Protein AF-V4ADP0-F1 (afdb_monomer)

Radius of gyration: 21.65 Å; Cα contacts (8 Å, |Δi|>4): 287; chains: 1; bounding box: 56×75×43 Å

Foldseek 3Di:
DDDDDDDPDPDDDPPDDDDDPPDDPDLLVLLVQLPDPDPVSLLSSLQVLLVQLLPDLVSLVVNVVSVSLVSLLVQCVDDDQSNVLSSLSNLLSSLLHPVSLVVLLVPLSNLLSLLVLLDPVHDPSSLLSSLSSLLSNLLDPSSLVSCVVSVSLLSLLVQLPDPDVSSNLSSLSNLLSSVVDVVSVVVCVVSVSLVSLVVQCVDPDPSSVVSSVSND

InterPro domains:
  IPR000225 Armadillo [PF00514] (144-178)
  IPR000225 Armadillo [PS50176] (151-193)
  IPR000225 Armadillo [SM00185] (56-96)
  IPR000225 Armadillo [SM00185] (97-139)
  IPR000225 Armadillo [SM00185] (140-180)
  IPR011989 Armadillo-like helical [G3DSA:1.25.10.10] (11-216)
  IPR016024 Armadillo-type fold [SSF48371] (15-216)
  IPR052441 Armadillo Repeat & Ser/Thr Protein Kinase [PTHR46618] (1-213)

pLDDT: mean 90.5, std 14.57, range [41.31, 98.88]

Solvent-accessible surface area (backbone atoms only — not comparable to full-atom values): 11594 Å² total; per-residue (Å²): 138,84,83,82,78,82,78,81,78,76,75,78,70,95,81,67,76,74,84,78,77,88,81,72,95,46,70,67,62,38,47,56,34,49,71,46,92,48,62,72,49,22,23,52,27,24,46,54,46,28,66,45,34,72,74,41,66,68,45,31,52,52,40,52,77,65,56,36,58,66,49,32,56,52,33,48,72,42,86,56,64,62,28,16,39,27,17,36,46,26,54,21,58,30,27,77,37,67,67,50,35,62,51,46,73,75,40,86,61,50,56,49,50,36,43,59,40,44,42,90,90,50,54,68,67,39,31,22,25,23,27,37,26,47,28,46,38,24,72,39,72,71,40,34,53,51,34,56,76,53,57,32,59,56,46,34,43,58,33,45,70,46,94,45,66,62,28,22,40,22,16,37,44,22,50,31,44,38,49,75,38,72,75,45,55,62,50,39,61,78,60,60,33,59,62,48,43,59,54,34,58,69,45,92,48,67,68,40,20,51,33,28,60,70,54,107

Structure (mmCIF, N/CA/C/O backbone):
data_AF-V4ADP0-F1
#
_entry.id   AF-V4ADP0-F1
#
loop_
_atom_site.group_PDB
_atom_site.id
_atom_site.type_symbol
_atom_site.label_atom_id
_atom_site.label_alt_id
_atom_site.label_comp_id
_atom_site.label_asym_id
_atom_site.label_entity_id
_atom_site.label_seq_id
_atom_site.pdbx_PDB_ins_code
_atom_site.Cartn_x
_atom_site.Cartn_y
_atom_site.Cartn_z
_atom_site.occupancy
_atom_site.B_iso_or_equiv
_atom_site.auth_seq_id
_atom_site.auth_comp_id
_atom_site.auth_asym_id
_atom_site.auth_atom_id
_atom_site.pdbx_PDB_model_num
ATOM 1 N N . MET A 1 1 ? -37.291 56.882 -13.231 1.00 42.06 1 MET A N 1
ATOM 2 C CA . MET A 1 1 ? -36.530 56.634 -11.985 1.00 42.06 1 MET A CA 1
ATOM 3 C C . MET A 1 1 ? -37.131 55.414 -11.294 1.00 42.06 1 MET A C 1
ATOM 5 O O . MET A 1 1 ? -38.200 55.523 -10.711 1.00 42.06 1 MET A O 1
ATOM 9 N N . GLY A 1 2 ? -36.527 54.235 -11.474 1.00 41.31 2 GLY A N 1
ATOM 10 C CA . GLY A 1 2 ? -37.046 52.960 -10.960 1.00 41.31 2 GLY A CA 1
ATOM 11 C C . GLY A 1 2 ? -36.613 52.702 -9.515 1.00 41.31 2 GLY A C 1
ATOM 12 O O . GLY A 1 2 ? -35.426 52.780 -9.204 1.00 41.31 2 GLY A O 1
ATOM 13 N N . LYS A 1 3 ? -37.574 52.405 -8.633 1.00 43.56 3 LYS A N 1
ATOM 14 C CA . LYS A 1 3 ? -37.329 51.985 -7.246 1.00 43.56 3 LYS A CA 1
ATOM 15 C C . LYS A 1 3 ? -36.724 50.574 -7.240 1.00 43.56 3 LYS A C 1
ATOM 17 O O . LYS A 1 3 ? -37.332 49.647 -7.764 1.00 43.56 3 LYS A O 1
ATOM 22 N N . LYS A 1 4 ? -35.539 50.415 -6.637 1.00 45.94 4 LYS A N 1
ATOM 23 C CA . LYS A 1 4 ? -34.928 49.107 -6.353 1.00 45.94 4 LYS A CA 1
ATOM 24 C C . LYS A 1 4 ? -35.771 48.373 -5.307 1.00 45.94 4 LYS A C 1
ATOM 26 O O . LYS A 1 4 ? -35.905 48.850 -4.183 1.00 45.94 4 LYS A O 1
ATOM 31 N N . VAL A 1 5 ? -36.317 47.222 -5.683 1.00 47.09 5 VAL A N 1
ATOM 32 C CA . VAL A 1 5 ? -36.902 46.244 -4.759 1.00 47.09 5 VAL A CA 1
ATOM 33 C C . VAL A 1 5 ? -35.740 45.554 -4.041 1.00 47.09 5 VAL A C 1
ATOM 35 O O . VAL A 1 5 ? -34.868 44.981 -4.695 1.00 47.09 5 VAL A O 1
ATOM 38 N N . LYS A 1 6 ? -35.685 45.656 -2.707 1.00 45.91 6 LYS A N 1
ATOM 39 C CA . LYS A 1 6 ? -34.795 44.826 -1.886 1.00 45.91 6 LYS A CA 1
ATOM 40 C C . LYS A 1 6 ? -35.304 43.389 -1.981 1.00 45.91 6 LYS A C 1
ATOM 42 O O . LYS A 1 6 ? -36.464 43.129 -1.684 1.00 45.91 6 LYS A O 1
ATOM 47 N N . LYS A 1 7 ? -34.450 42.491 -2.461 1.00 46.47 7 LYS A N 1
ATOM 48 C CA . LYS A 1 7 ? -34.693 41.052 -2.451 1.00 46.47 7 LYS A CA 1
ATOM 49 C C . LYS A 1 7 ? -34.388 40.590 -1.028 1.00 46.47 7 LYS A C 1
ATOM 51 O O . LYS A 1 7 ? -33.233 40.657 -0.623 1.00 46.47 7 LYS A O 1
ATOM 56 N N . ASP A 1 8 ? -35.418 40.229 -0.270 1.00 45.00 8 ASP A N 1
ATOM 57 C CA . ASP A 1 8 ? -35.247 39.601 1.038 1.00 45.00 8 ASP A CA 1
ATOM 58 C C . ASP A 1 8 ? -34.556 38.248 0.826 1.00 45.00 8 ASP A C 1
ATOM 60 O O . ASP A 1 8 ? -35.129 37.317 0.252 1.00 45.00 8 ASP A O 1
ATOM 64 N N . GLU A 1 9 ? -33.289 38.161 1.224 1.00 50.59 9 GLU A N 1
ATOM 65 C CA . GLU A 1 9 ? -32.589 36.891 1.371 1.00 50.59 9 GLU A CA 1
ATOM 66 C C . GLU A 1 9 ? -33.235 36.159 2.548 1.00 50.59 9 GLU A C 1
ATOM 68 O O . GLU A 1 9 ? -33.102 36.557 3.704 1.00 50.59 9 GLU A O 1
ATOM 73 N N . LYS A 1 10 ? -34.013 35.115 2.237 1.00 52.03 10 LYS A N 1
ATOM 74 C CA . LYS A 1 10 ? -34.540 34.19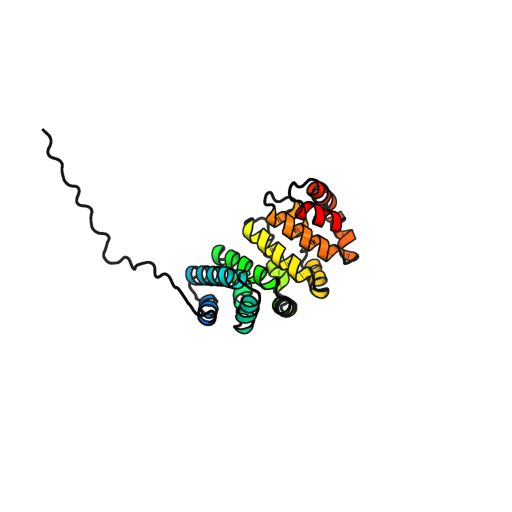1 3.243 1.00 52.03 10 LYS A CA 1
ATOM 75 C C . LYS A 1 10 ? -33.363 33.632 4.039 1.00 52.03 10 LYS A C 1
ATOM 77 O O . LYS A 1 10 ? -32.463 33.037 3.448 1.00 52.03 10 LYS A O 1
ATOM 82 N N . ALA A 1 11 ? -33.408 33.810 5.358 1.00 57.00 11 ALA A N 1
ATOM 83 C CA . ALA A 1 11 ? -32.511 33.135 6.281 1.00 57.00 11 ALA A CA 1
ATOM 84 C C . ALA A 1 11 ? -32.536 31.617 6.006 1.00 57.00 11 ALA A C 1
ATOM 86 O O . ALA A 1 11 ? -33.610 31.083 5.691 1.00 57.00 11 ALA A O 1
ATOM 87 N N . PRO A 1 12 ? -31.380 30.933 6.064 1.00 55.25 12 PRO A N 1
ATOM 88 C CA . PRO A 1 12 ? -31.333 29.487 5.900 1.00 55.25 12 PRO A CA 1
ATOM 89 C C . PRO A 1 12 ? -32.254 28.815 6.937 1.00 55.25 12 PRO A C 1
ATOM 91 O O . PRO A 1 12 ? -32.401 29.341 8.041 1.00 55.25 12 PRO A O 1
ATOM 94 N N . PRO A 1 13 ? -32.932 27.710 6.577 1.00 56.22 13 PRO A N 1
ATOM 95 C CA . PRO A 1 13 ? -33.854 27.022 7.479 1.00 56.22 13 PRO A CA 1
ATOM 96 C C . PRO A 1 13 ? -33.140 26.603 8.773 1.00 56.22 13 PRO A C 1
ATOM 98 O O . PRO A 1 13 ? -32.008 26.131 8.723 1.00 56.22 13 PRO A O 1
ATOM 101 N N . GLU A 1 14 ? -33.814 26.766 9.915 1.00 57.03 14 GLU A N 1
ATOM 102 C CA . GLU A 1 14 ? -33.285 26.561 11.280 1.00 57.03 14 GLU A CA 1
ATOM 103 C C . GLU A 1 14 ? -32.884 25.102 11.612 1.00 57.03 14 GLU A C 1
ATOM 105 O O . GLU A 1 14 ? -32.417 24.837 12.713 1.00 57.03 14 GLU A O 1
ATOM 110 N N . ASP A 1 15 ? -32.996 24.176 10.651 1.00 56.03 15 ASP A N 1
ATOM 111 C CA . ASP A 1 15 ? -32.700 22.739 10.784 1.00 56.03 15 ASP A CA 1
ATOM 112 C C . ASP A 1 15 ? -31.429 22.300 10.025 1.00 56.03 15 ASP A C 1
ATOM 114 O O . ASP A 1 15 ? -31.293 21.145 9.616 1.00 56.03 15 ASP A O 1
ATOM 118 N N . VAL A 1 16 ? -30.474 23.204 9.795 1.00 52.22 16 VAL A N 1
ATOM 119 C CA . VAL A 1 16 ? -29.141 22.806 9.317 1.00 52.22 16 VAL A CA 1
ATOM 120 C C . VAL A 1 16 ? -28.256 22.583 10.539 1.00 52.22 16 VAL A C 1
ATOM 122 O O . VAL A 1 16 ? -27.761 23.536 11.133 1.00 52.22 16 VAL A O 1
ATOM 125 N N . PHE A 1 17 ? -28.066 21.322 10.933 1.00 57.97 17 PHE A N 1
ATOM 126 C CA . PHE A 1 17 ? -27.004 20.985 11.877 1.00 57.97 17 PHE A CA 1
ATOM 127 C C . PHE A 1 17 ? -25.665 21.369 11.248 1.00 57.97 17 PHE A C 1
ATOM 129 O O . PHE A 1 17 ? -25.341 20.914 10.148 1.00 57.97 17 PHE A O 1
ATOM 136 N N . ASP A 1 18 ? -24.891 22.201 11.943 1.00 57.53 18 ASP A N 1
ATOM 137 C CA . ASP A 1 18 ? -23.518 22.483 11.547 1.00 57.53 18 ASP A CA 1
ATOM 138 C C . ASP A 1 18 ? -22.757 21.163 11.408 1.00 57.53 18 ASP A C 1
ATOM 140 O O . ASP A 1 18 ? -22.845 20.281 12.268 1.00 57.53 18 ASP A O 1
ATOM 144 N N . THR A 1 19 ? -22.004 21.024 10.317 1.00 54.16 19 THR A N 1
ATOM 145 C CA . THR A 1 19 ? -21.138 19.865 10.093 1.00 54.16 19 THR A CA 1
ATOM 146 C C . THR A 1 19 ? -20.200 19.717 11.292 1.00 54.16 19 THR A C 1
ATOM 148 O O . THR A 1 19 ? -19.244 20.480 11.435 1.00 54.16 19 THR A O 1
ATOM 151 N N . LEU A 1 20 ? -20.466 18.752 12.177 1.00 50.19 20 LEU A N 1
ATOM 152 C CA . LEU A 1 20 ? -19.591 18.476 13.311 1.00 50.19 20 LEU A CA 1
ATOM 153 C C . LEU A 1 20 ? -18.257 17.956 12.766 1.00 50.19 20 LEU A C 1
ATOM 155 O O . LEU A 1 20 ? -18.145 16.836 12.259 1.00 50.19 20 LEU A O 1
ATOM 159 N N . LEU A 1 21 ? -17.229 18.796 12.848 1.00 52.91 21 LEU A N 1
ATOM 160 C CA . LEU A 1 21 ? -15.850 18.380 12.646 1.00 52.91 21 LEU A CA 1
ATOM 161 C C . LEU A 1 21 ? -15.454 17.543 13.862 1.00 52.91 21 LEU A C 1
ATOM 163 O O . LEU A 1 21 ? -15.212 18.0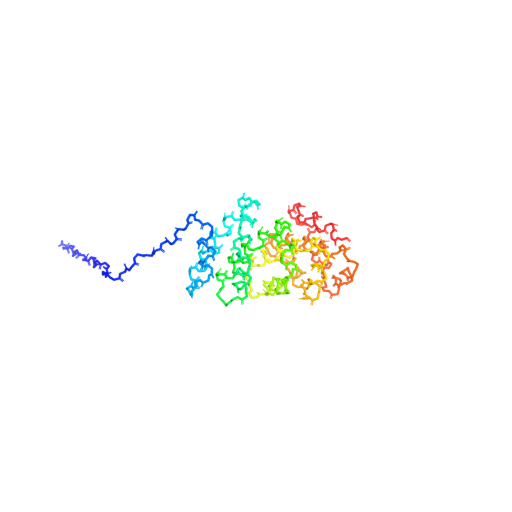71 14.946 1.00 52.91 21 LEU A O 1
ATOM 167 N N . VAL A 1 22 ? -15.439 16.219 13.701 1.00 53.22 22 VAL A N 1
ATOM 168 C CA . VAL A 1 22 ? -14.963 15.317 14.751 1.00 53.22 22 VAL A CA 1
ATOM 169 C C . VAL A 1 22 ? -13.440 15.425 14.822 1.00 53.22 22 VAL A C 1
ATOM 171 O O . VAL A 1 22 ? -12.714 14.711 14.136 1.00 53.22 22 VAL A O 1
ATOM 174 N N . GLU A 1 23 ? -12.949 16.355 15.638 1.00 54.34 23 GLU A N 1
ATOM 175 C CA . GLU A 1 23 ? -11.531 16.479 15.967 1.00 54.34 23 GLU A CA 1
ATOM 176 C C . GLU A 1 23 ? -11.221 15.667 17.231 1.00 54.34 23 GLU A C 1
ATOM 178 O O . GLU A 1 23 ? -11.627 16.027 18.337 1.00 54.34 23 GLU A O 1
ATOM 183 N N . SER A 1 24 ? -10.470 14.573 17.094 1.00 59.19 24 SER A N 1
ATOM 184 C CA . SER A 1 24 ? -9.926 13.843 18.243 1.00 59.19 24 SER A CA 1
ATOM 185 C C . SER A 1 24 ? -8.446 14.163 18.442 1.00 59.19 24 SER A C 1
ATOM 187 O O . SER A 1 24 ? -7.647 14.106 17.509 1.00 59.19 24 SER A O 1
ATOM 189 N N . ARG A 1 25 ? -8.060 14.447 19.692 1.00 69.38 25 ARG A N 1
ATOM 190 C CA . ARG A 1 25 ? -6.657 14.663 20.097 1.00 69.38 25 ARG A CA 1
ATOM 191 C C . ARG A 1 25 ? -5.963 13.398 20.603 1.00 69.38 25 ARG A C 1
ATOM 193 O O . ARG A 1 25 ? -4.780 13.447 20.923 1.00 69.38 25 ARG A O 1
ATOM 200 N N . GLN A 1 26 ? -6.688 12.285 20.714 1.00 84.88 26 GLN A N 1
ATOM 201 C CA . GLN A 1 26 ? -6.172 11.026 21.249 1.00 84.88 26 GLN A CA 1
ATOM 202 C C . GLN A 1 26 ? -6.229 9.939 20.176 1.00 84.88 26 GLN A C 1
ATOM 204 O O . GLN A 1 26 ? -7.298 9.658 19.630 1.00 84.88 26 GLN A O 1
ATOM 209 N N . ALA A 1 27 ? -5.089 9.293 19.912 1.00 88.50 27 ALA A N 1
ATOM 210 C CA . ALA A 1 27 ? -4.986 8.227 18.915 1.00 88.50 27 ALA A CA 1
ATOM 211 C C . ALA A 1 27 ? -5.980 7.084 19.188 1.00 88.50 27 ALA A C 1
ATOM 213 O O . ALA A 1 27 ? -6.638 6.618 18.267 1.00 88.50 27 ALA A O 1
ATOM 214 N N . ALA A 1 28 ? -6.173 6.705 20.457 1.00 92.06 28 ALA A N 1
ATOM 215 C CA . ALA A 1 28 ? -7.116 5.655 20.851 1.00 92.06 28 ALA A CA 1
ATOM 216 C C . ALA A 1 28 ? -8.562 5.957 20.423 1.00 92.06 28 ALA A C 1
ATOM 218 O O . ALA A 1 28 ? -9.247 5.087 19.895 1.00 92.06 28 ALA A O 1
ATOM 219 N N . THR A 1 29 ? -9.024 7.199 20.589 1.00 93.44 29 THR A N 1
ATOM 220 C CA . THR A 1 29 ? -10.367 7.605 20.155 1.00 93.44 29 THR A CA 1
ATOM 221 C C . THR A 1 29 ? -10.507 7.542 18.637 1.00 93.44 29 THR A C 1
ATOM 223 O O . THR A 1 29 ? -11.532 7.080 18.150 1.00 93.44 29 THR A O 1
ATOM 226 N N . VAL A 1 30 ? -9.477 7.945 17.882 1.00 94.25 30 VAL A N 1
ATOM 227 C CA . VAL A 1 30 ? -9.504 7.837 16.412 1.00 94.25 30 VAL A CA 1
ATOM 228 C C . VAL A 1 30 ? -9.558 6.371 15.974 1.00 94.25 30 VAL A C 1
ATOM 230 O O . VAL A 1 30 ? -10.303 6.039 15.060 1.00 94.25 30 VAL A O 1
ATOM 233 N N . VAL A 1 31 ? -8.840 5.477 16.661 1.00 96.25 31 VAL A N 1
ATOM 234 C CA . VAL A 1 31 ? -8.912 4.032 16.392 1.00 96.25 31 VAL A CA 1
ATOM 235 C C . VAL A 1 31 ? -10.323 3.485 16.633 1.00 96.25 31 VAL A C 1
ATOM 237 O O . VAL A 1 31 ? -10.820 2.721 15.811 1.00 96.25 31 VAL A O 1
ATOM 240 N N . LEU A 1 32 ? -11.018 3.922 17.690 1.00 95.00 32 LEU A N 1
ATOM 241 C CA . LEU A 1 32 ? -12.419 3.536 17.919 1.00 95.00 32 LEU A CA 1
ATOM 242 C C . LEU A 1 32 ? -13.349 4.010 16.791 1.00 95.00 32 LEU A C 1
ATOM 244 O O . LEU A 1 32 ? -14.259 3.281 16.397 1.00 95.00 32 LEU A O 1
ATOM 248 N N . MET A 1 33 ? -13.106 5.202 16.238 1.00 96.38 33 MET A N 1
ATOM 249 C CA . MET A 1 33 ? -13.908 5.762 15.144 1.00 96.38 33 MET A CA 1
ATOM 250 C C . MET A 1 33 ? -13.820 4.950 13.843 1.00 96.38 33 MET A C 1
ATOM 252 O O . MET A 1 33 ? -14.751 5.013 13.044 1.00 96.38 33 MET A O 1
ATOM 256 N N . LEU A 1 34 ? -12.776 4.132 13.646 1.00 96.94 34 LEU A N 1
ATOM 257 C CA . LEU A 1 34 ? -12.686 3.214 12.497 1.00 96.94 34 LEU A CA 1
ATOM 258 C C . LEU A 1 34 ? -13.810 2.167 12.474 1.00 96.94 34 LEU A C 1
ATOM 260 O O . LEU A 1 34 ? -14.108 1.609 11.426 1.00 96.94 34 LEU A O 1
ATOM 264 N N . SER A 1 35 ? -14.430 1.891 13.625 1.00 95.25 35 SER A N 1
ATOM 265 C CA . SER A 1 35 ? -15.561 0.960 13.746 1.00 95.25 35 SER A CA 1
ATOM 266 C C . SER A 1 35 ? -16.927 1.656 13.707 1.00 95.25 35 SER A C 1
ATOM 268 O O . SER A 1 35 ? -17.940 1.021 13.996 1.00 95.25 35 SER A O 1
ATOM 270 N N . SER A 1 36 ? -16.968 2.952 13.384 1.00 96.44 36 SER A N 1
ATOM 271 C CA . SER A 1 36 ? -18.218 3.698 13.206 1.00 96.44 36 SER A CA 1
ATOM 272 C C . SER A 1 36 ? -19.094 3.055 12.121 1.00 96.44 36 SER A C 1
ATOM 274 O O . SER A 1 36 ? -18.541 2.567 11.137 1.00 96.44 36 SER A O 1
ATOM 276 N N . PRO A 1 37 ? -20.433 3.060 12.248 1.00 94.69 37 PRO A N 1
ATOM 277 C CA . PRO A 1 37 ? -21.323 2.672 11.151 1.00 94.69 37 PRO A CA 1
ATOM 278 C C . PRO A 1 37 ? -21.348 3.705 10.012 1.00 94.69 37 PRO A C 1
ATOM 280 O O . PRO A 1 37 ? -21.722 3.364 8.898 1.00 94.69 37 PRO A O 1
ATOM 283 N N . GLU A 1 38 ? -20.947 4.948 10.291 1.00 96.06 38 GLU A N 1
ATOM 284 C CA . GLU A 1 38 ? -20.957 6.050 9.326 1.00 96.06 38 GLU A CA 1
ATOM 285 C C . GLU A 1 38 ? -19.644 6.104 8.530 1.00 96.06 38 GLU A C 1
ATOM 287 O O . GLU A 1 38 ? -18.575 6.322 9.115 1.00 96.06 38 GLU A O 1
ATOM 292 N N . GLU A 1 39 ? -19.731 5.970 7.206 1.00 95.81 39 GLU A N 1
ATOM 293 C CA . GLU A 1 39 ? -18.588 5.974 6.274 1.00 95.81 39 GLU A CA 1
ATOM 294 C C . GLU A 1 39 ? -17.780 7.280 6.358 1.00 95.81 39 GLU A C 1
ATOM 296 O O . GLU A 1 39 ? -16.556 7.254 6.460 1.00 95.81 39 GLU A O 1
ATOM 301 N N . ASP A 1 40 ? -18.447 8.433 6.467 1.00 95.31 40 ASP A N 1
ATOM 302 C CA . ASP A 1 40 ? -17.781 9.736 6.623 1.00 95.31 40 ASP A CA 1
ATOM 303 C C . ASP A 1 40 ? -16.895 9.810 7.878 1.00 95.31 40 ASP A C 1
ATOM 305 O O . ASP A 1 40 ? -15.859 10.485 7.901 1.00 95.31 40 ASP A O 1
ATOM 309 N N . VAL A 1 41 ? -17.302 9.125 8.952 1.00 96.38 41 VAL A N 1
ATOM 310 C CA . VAL A 1 41 ? -16.535 9.065 10.201 1.00 96.38 41 VAL A CA 1
ATOM 311 C C . VAL A 1 41 ? -15.323 8.153 10.031 1.00 96.38 41 VAL A C 1
ATOM 313 O O . VAL A 1 41 ? -14.231 8.513 10.478 1.00 96.38 41 VAL A O 1
ATOM 316 N N . GLN A 1 42 ? -15.488 7.014 9.353 1.00 97.50 42 GLN A N 1
ATOM 317 C CA . GLN A 1 42 ? -14.391 6.098 9.029 1.00 97.50 42 GLN A CA 1
ATOM 318 C C . GLN A 1 42 ? -13.352 6.776 8.125 1.00 97.50 42 GLN A C 1
ATOM 320 O O . GLN A 1 42 ? -12.156 6.730 8.424 1.00 97.50 42 GLN A O 1
ATOM 325 N N . ALA A 1 43 ? -13.797 7.476 7.079 1.00 97.00 43 ALA A N 1
ATOM 326 C CA . ALA A 1 43 ? -12.943 8.196 6.143 1.00 97.00 43 ALA A CA 1
ATOM 327 C C . ALA A 1 43 ? -12.094 9.267 6.842 1.00 97.00 43 ALA A C 1
ATOM 329 O O . ALA A 1 43 ? -10.872 9.305 6.654 1.00 97.00 43 ALA A O 1
ATOM 330 N N . LYS A 1 44 ? -12.716 10.095 7.697 1.00 96.62 44 LYS A N 1
ATOM 331 C CA . LYS A 1 44 ? -12.020 11.118 8.500 1.00 96.62 44 LYS A CA 1
ATOM 332 C C . LYS A 1 44 ? -11.063 10.500 9.517 1.00 96.62 44 LYS A C 1
ATOM 334 O O . LYS A 1 44 ? -9.968 11.024 9.723 1.00 96.62 44 LYS A O 1
ATOM 339 N N . ALA A 1 45 ? -11.445 9.386 10.141 1.00 97.50 45 ALA A N 1
ATOM 340 C CA . ALA A 1 45 ? -10.573 8.669 11.065 1.00 97.50 45 ALA A CA 1
ATOM 341 C C . ALA A 1 45 ? -9.328 8.124 10.348 1.00 97.50 45 ALA A C 1
ATOM 343 O O . ALA A 1 45 ? -8.213 8.336 10.823 1.00 97.50 45 ALA A O 1
ATOM 344 N N . CYS A 1 46 ? -9.492 7.508 9.174 1.00 97.94 46 CYS A N 1
ATOM 345 C CA . CYS A 1 46 ? -8.377 7.024 8.361 1.00 97.94 46 CYS A CA 1
ATOM 346 C C . CYS A 1 46 ? -7.454 8.165 7.911 1.00 97.94 46 CYS A C 1
ATOM 348 O O . CYS A 1 46 ? -6.236 8.042 8.014 1.00 97.94 46 CYS A O 1
ATOM 350 N N . GLU A 1 47 ? -8.013 9.299 7.480 1.00 97.12 47 GLU A N 1
ATOM 351 C CA . GLU A 1 47 ? -7.228 10.478 7.095 1.00 97.12 47 GLU A CA 1
ATOM 352 C C . GLU A 1 47 ? -6.405 11.025 8.276 1.00 97.12 47 GLU A C 1
ATOM 354 O O . GLU A 1 47 ? -5.220 11.343 8.135 1.00 97.12 47 GLU A O 1
ATOM 359 N N . ALA A 1 48 ? -7.012 11.111 9.463 1.00 96.62 48 ALA A N 1
ATOM 360 C CA . ALA A 1 48 ? -6.327 11.544 10.676 1.00 96.62 48 ALA A CA 1
ATOM 361 C C . ALA A 1 48 ? -5.207 10.571 11.079 1.00 96.62 48 ALA A C 1
ATOM 363 O O . ALA A 1 48 ? -4.120 11.012 11.461 1.00 96.62 48 ALA A O 1
ATOM 364 N N . ILE A 1 49 ? -5.446 9.261 10.953 1.00 97.31 49 ILE A N 1
ATOM 365 C CA . ILE A 1 49 ? -4.439 8.219 11.183 1.00 97.31 49 ILE A CA 1
ATOM 366 C C . ILE A 1 49 ? -3.286 8.363 10.198 1.00 97.31 49 ILE A C 1
ATOM 368 O O . ILE A 1 49 ? -2.141 8.387 10.642 1.00 97.31 49 ILE A O 1
ATOM 372 N N . TYR A 1 50 ? -3.562 8.519 8.901 1.00 97.75 50 TYR A N 1
ATOM 373 C CA . TYR A 1 50 ? -2.536 8.729 7.879 1.00 97.75 50 TYR A CA 1
ATOM 374 C C . TYR A 1 50 ? -1.623 9.914 8.237 1.00 97.75 50 TYR A C 1
ATOM 376 O O . TYR A 1 50 ? -0.409 9.753 8.371 1.00 97.75 50 TYR A O 1
ATOM 384 N N . LYS A 1 51 ? -2.211 11.081 8.537 1.00 96.38 51 LYS A N 1
ATOM 385 C CA . LYS A 1 51 ? -1.463 12.277 8.974 1.00 96.38 51 LYS A CA 1
ATOM 386 C C . LYS A 1 51 ? -0.676 12.060 10.270 1.00 96.38 51 LYS A C 1
ATOM 388 O O . LYS A 1 51 ? 0.286 12.780 10.538 1.00 96.38 51 LYS A O 1
ATOM 393 N N . PHE A 1 52 ? -1.107 11.134 11.123 1.00 94.81 52 PHE A N 1
ATOM 394 C CA . PHE A 1 52 ? -0.431 10.816 12.375 1.00 94.81 52 PHE A CA 1
ATOM 395 C C . PHE A 1 52 ? 0.771 9.886 12.150 1.00 94.81 52 PHE A C 1
ATOM 397 O O . PHE A 1 52 ? 1.848 10.164 12.680 1.00 94.81 52 PHE A O 1
ATOM 404 N N . VAL A 1 53 ? 0.625 8.831 11.341 1.00 96.12 53 VAL A N 1
ATOM 405 C CA . VAL A 1 53 ? 1.694 7.846 11.066 1.00 96.12 53 VAL A CA 1
ATOM 406 C C . VAL A 1 53 ? 2.816 8.391 10.192 1.00 96.12 53 VAL A C 1
ATOM 408 O O . VAL A 1 53 ? 3.950 7.922 10.302 1.00 96.12 53 VAL A O 1
ATOM 411 N N . ASP A 1 54 ? 2.517 9.391 9.366 1.00 94.12 54 ASP A N 1
ATOM 412 C CA . ASP A 1 54 ? 3.489 10.047 8.489 1.00 94.12 54 ASP A CA 1
ATOM 413 C C . ASP A 1 54 ? 4.561 10.828 9.275 1.00 94.12 54 ASP A C 1
ATOM 415 O O . ASP A 1 54 ? 5.701 10.963 8.844 1.00 94.12 54 ASP A O 1
ATOM 419 N N . LYS A 1 55 ? 4.243 11.274 10.498 1.00 93.69 55 LYS A N 1
ATOM 420 C CA . LYS A 1 55 ? 5.144 12.127 11.292 1.00 93.69 55 LYS A CA 1
ATOM 421 C C . LYS A 1 55 ? 6.379 11.411 11.834 1.00 93.69 55 LYS A C 1
ATOM 423 O O . LYS A 1 55 ? 7.446 12.015 11.880 1.00 93.69 55 LYS A O 1
ATOM 428 N N . CYS A 1 56 ? 6.234 10.181 12.329 1.00 90.31 56 CYS A N 1
ATOM 429 C CA . CYS A 1 56 ? 7.346 9.408 12.892 1.00 90.31 56 CYS A CA 1
ATOM 430 C C . CYS A 1 56 ? 7.001 7.918 13.047 1.00 90.31 56 CYS A C 1
ATOM 432 O O . CYS A 1 56 ? 5.859 7.494 12.852 1.00 90.31 56 CYS A O 1
ATOM 434 N N . ASP A 1 57 ? 7.998 7.104 13.392 1.00 90.50 57 ASP A N 1
ATOM 435 C CA . ASP A 1 57 ? 7.840 5.655 13.549 1.00 90.50 57 ASP A CA 1
ATOM 436 C C . ASP A 1 57 ? 7.208 5.253 14.886 1.00 90.50 57 ASP A C 1
ATOM 438 O O . ASP A 1 57 ? 6.512 4.235 14.952 1.00 90.50 57 ASP A O 1
ATOM 442 N N . GLU A 1 58 ? 7.364 6.060 15.936 1.00 92.31 58 GLU A N 1
ATOM 443 C CA . GLU A 1 58 ? 6.715 5.839 17.233 1.00 92.31 58 GLU A CA 1
ATOM 444 C C . GLU A 1 58 ? 5.187 5.895 17.110 1.00 92.31 58 GLU A C 1
ATOM 446 O O . GLU A 1 58 ? 4.479 5.112 17.748 1.00 92.31 58 GLU A O 1
ATOM 451 N N . ASN A 1 59 ? 4.667 6.763 16.236 1.00 94.44 59 ASN A N 1
ATOM 452 C CA . ASN A 1 59 ? 3.234 6.865 15.962 1.00 94.44 59 ASN A CA 1
ATOM 453 C C . ASN A 1 59 ? 2.692 5.603 15.277 1.00 94.44 59 ASN A C 1
ATOM 455 O O . ASN A 1 59 ? 1.605 5.138 15.624 1.00 94.44 59 ASN A O 1
ATOM 459 N N . LYS A 1 60 ? 3.467 5.009 14.356 1.00 96.50 60 LYS A N 1
ATOM 460 C CA . LYS A 1 60 ? 3.129 3.734 13.698 1.00 96.50 60 LYS A CA 1
ATOM 461 C C . LYS A 1 60 ? 3.005 2.612 14.730 1.00 96.50 60 LYS A C 1
ATOM 463 O O . LYS A 1 60 ? 2.010 1.891 14.738 1.00 96.50 60 LYS A O 1
ATOM 468 N N . LYS A 1 61 ? 3.983 2.509 15.640 1.00 93.06 61 LYS A N 1
ATOM 469 C CA . LYS A 1 61 ? 3.966 1.523 16.732 1.00 93.06 61 LYS A CA 1
ATOM 470 C C . LYS A 1 61 ? 2.783 1.749 17.678 1.00 93.06 61 LYS A C 1
ATOM 472 O O . LYS A 1 61 ? 2.059 0.810 17.974 1.00 93.06 61 LYS A O 1
ATOM 477 N N . THR A 1 62 ? 2.537 3.000 18.069 1.00 95.38 62 THR A N 1
ATOM 478 C CA . THR A 1 62 ? 1.415 3.368 18.948 1.00 95.38 62 THR A CA 1
ATOM 479 C C . THR A 1 62 ? 0.071 2.922 18.371 1.00 95.38 62 THR A C 1
ATOM 481 O O . THR A 1 62 ? -0.744 2.350 19.085 1.00 95.38 62 THR A O 1
ATOM 484 N N . LEU A 1 63 ? -0.175 3.143 17.076 1.00 96.81 63 LEU A N 1
ATOM 485 C CA . LEU A 1 63 ? -1.427 2.723 16.439 1.00 96.81 63 LEU A CA 1
ATOM 486 C C . LEU A 1 63 ? -1.553 1.208 16.287 1.00 96.81 63 LEU A C 1
ATOM 488 O O . LEU A 1 63 ? -2.650 0.675 16.444 1.00 96.81 63 LEU A O 1
ATOM 492 N N . MET A 1 64 ? -0.448 0.512 16.017 1.00 96.44 64 MET A N 1
ATOM 493 C CA . MET A 1 64 ? -0.423 -0.950 16.050 1.00 96.44 64 MET A CA 1
ATOM 494 C C . MET A 1 64 ? -0.796 -1.474 17.444 1.00 96.44 64 MET A C 1
ATOM 496 O O . MET A 1 64 ? -1.676 -2.324 17.547 1.00 96.44 64 MET A O 1
ATOM 500 N N . ASP A 1 65 ? -0.194 -0.930 18.505 1.00 95.25 65 ASP A N 1
ATOM 501 C CA . ASP A 1 65 ? -0.458 -1.339 19.893 1.00 95.25 65 ASP A CA 1
ATOM 502 C C . ASP A 1 65 ? -1.904 -1.027 20.330 1.00 95.25 65 ASP A C 1
ATOM 504 O O . ASP A 1 65 ? -2.471 -1.725 21.170 1.00 95.25 65 ASP A O 1
ATOM 508 N N . LEU A 1 66 ? -2.529 -0.008 19.729 1.00 96.31 66 LEU A N 1
ATOM 509 C CA . LEU A 1 66 ? -3.945 0.330 19.914 1.00 96.31 66 LEU A CA 1
ATOM 510 C C . LEU A 1 66 ? -4.909 -0.544 19.089 1.00 96.31 66 LEU A C 1
ATOM 512 O O . LEU A 1 66 ? -6.120 -0.368 19.209 1.00 96.31 66 LEU A O 1
ATOM 516 N N . GLY A 1 67 ? -4.409 -1.466 18.260 1.00 96.44 67 GLY A N 1
ATOM 517 C CA . GLY A 1 67 ? -5.237 -2.366 17.448 1.00 96.44 67 GLY A CA 1
ATOM 518 C C . GLY A 1 67 ? -5.799 -1.737 16.169 1.00 96.44 67 GLY A C 1
ATOM 519 O O . GLY A 1 67 ? -6.848 -2.157 15.687 1.00 96.44 67 GLY A O 1
ATOM 520 N N . ALA A 1 68 ? -5.134 -0.722 15.606 1.00 97.94 68 ALA A N 1
ATOM 521 C CA . ALA A 1 68 ? -5.611 -0.055 14.390 1.00 97.94 68 ALA A CA 1
ATOM 522 C C . ALA A 1 68 ? -5.544 -0.946 13.134 1.00 97.94 68 ALA A C 1
ATOM 524 O O . ALA A 1 68 ? -6.327 -0.750 12.208 1.00 97.94 68 ALA A O 1
ATOM 525 N N . ILE A 1 69 ? -4.612 -1.907 13.082 1.00 97.94 69 ILE A N 1
ATOM 526 C CA . ILE A 1 69 ? -4.293 -2.662 11.859 1.00 97.94 69 ILE A CA 1
ATOM 527 C C . ILE A 1 69 ? -5.497 -3.458 11.344 1.00 97.94 69 ILE A C 1
ATOM 529 O O . ILE A 1 69 ? -5.812 -3.372 10.161 1.00 97.94 69 ILE A O 1
ATOM 533 N N . GLU A 1 70 ? -6.191 -4.199 12.208 1.00 97.19 70 GLU A N 1
ATOM 534 C CA . GLU A 1 70 ? -7.359 -5.005 11.829 1.00 97.19 70 GLU A CA 1
ATOM 535 C C . GLU A 1 70 ? -8.483 -4.148 11.246 1.00 97.19 70 GLU A C 1
ATOM 537 O O . GLU A 1 70 ? -9.098 -4.508 10.241 1.00 97.19 70 GLU A O 1
ATOM 542 N N . ALA A 1 71 ? -8.746 -3.001 11.872 1.00 98.06 71 ALA A N 1
ATOM 543 C CA . ALA A 1 71 ? -9.778 -2.086 11.415 1.00 98.06 71 ALA A CA 1
ATOM 544 C C . ALA A 1 71 ? -9.407 -1.468 10.057 1.00 98.06 71 ALA A C 1
ATOM 546 O O . ALA A 1 71 ? -10.250 -1.414 9.165 1.00 98.06 71 ALA A O 1
ATOM 547 N N . LEU A 1 72 ? -8.142 -1.079 9.864 1.00 98.56 72 LEU A N 1
ATOM 548 C CA . LEU A 1 72 ? -7.655 -0.560 8.584 1.00 98.56 72 LEU A CA 1
ATOM 549 C C . LEU A 1 72 ? -7.725 -1.614 7.470 1.00 98.56 72 LEU A C 1
ATOM 551 O O . LEU A 1 72 ? -8.220 -1.305 6.390 1.00 98.56 72 LEU A O 1
ATOM 555 N N . LEU A 1 73 ? -7.314 -2.862 7.731 1.00 98.19 73 LEU A N 1
ATOM 556 C CA . LEU A 1 73 ? -7.435 -3.962 6.764 1.00 98.19 73 LEU A CA 1
ATOM 557 C C . LEU A 1 73 ? -8.892 -4.198 6.350 1.00 98.19 73 LEU A C 1
ATOM 559 O O . LEU A 1 73 ? -9.185 -4.345 5.165 1.00 98.19 73 LEU A O 1
ATOM 563 N N . LYS A 1 74 ? -9.821 -4.175 7.313 1.00 98.00 74 LYS A N 1
ATOM 564 C CA . LYS A 1 74 ? -11.252 -4.317 7.026 1.00 98.00 74 LYS A CA 1
ATOM 565 C C . LYS A 1 74 ? -11.772 -3.187 6.133 1.00 98.00 74 LYS A C 1
ATOM 567 O O . LYS A 1 74 ? -12.524 -3.457 5.203 1.00 98.00 74 LYS A O 1
ATOM 572 N N . LEU A 1 75 ? -11.379 -1.941 6.404 1.00 98.38 75 LEU A N 1
ATOM 573 C CA . LEU A 1 75 ? -11.786 -0.783 5.601 1.00 98.38 75 LEU A CA 1
ATOM 574 C C . LEU A 1 75 ? -11.166 -0.807 4.199 1.00 98.38 75 LEU A C 1
ATOM 576 O O . LEU A 1 75 ? -11.833 -0.444 3.236 1.00 98.38 75 LEU A O 1
ATOM 580 N N . MET A 1 76 ? -9.933 -1.303 4.058 1.00 98.31 76 MET A N 1
ATOM 581 C CA . MET A 1 76 ? -9.299 -1.517 2.753 1.00 98.31 76 MET A CA 1
ATOM 582 C C . MET A 1 76 ? -10.046 -2.537 1.881 1.00 98.31 76 MET A C 1
ATOM 584 O O . MET A 1 76 ? -10.027 -2.422 0.662 1.00 98.31 76 MET A O 1
ATOM 588 N N . ALA A 1 77 ? -10.714 -3.517 2.490 1.00 97.06 77 ALA A N 1
ATOM 589 C CA . ALA A 1 77 ? -11.557 -4.486 1.789 1.00 97.06 77 ALA A CA 1
ATOM 590 C C . ALA A 1 77 ? -13.028 -4.031 1.645 1.00 97.06 77 ALA A C 1
ATOM 592 O O . ALA A 1 77 ? -13.853 -4.783 1.127 1.00 97.06 77 ALA A O 1
ATOM 593 N N . GLY A 1 78 ? -13.375 -2.836 2.136 1.00 96.25 78 GLY A N 1
ATOM 594 C CA . GLY A 1 78 ? -14.736 -2.298 2.127 1.00 96.25 78 GLY A CA 1
ATOM 595 C C . GLY A 1 78 ? -15.146 -1.657 0.798 1.00 96.25 78 GLY A C 1
ATOM 596 O O . GLY A 1 78 ? -14.317 -1.373 -0.068 1.00 96.25 78 GLY A O 1
ATOM 597 N N . GLU A 1 79 ? -16.446 -1.392 0.647 1.00 94.88 79 GLU A N 1
ATOM 598 C CA . GLU A 1 79 ? -17.026 -0.824 -0.580 1.00 94.88 79 GLU A CA 1
ATOM 599 C C . GLU A 1 79 ? -16.813 0.694 -0.700 1.00 94.88 79 GLU A C 1
ATOM 601 O O . GLU A 1 79 ? -16.559 1.186 -1.808 1.00 94.88 79 GLU A O 1
ATOM 606 N N . ASP A 1 80 ? -16.833 1.427 0.423 1.00 97.50 80 ASP A N 1
ATOM 607 C CA . ASP A 1 80 ? -16.614 2.876 0.427 1.00 97.50 80 ASP A CA 1
ATOM 608 C C . ASP A 1 80 ? -15.203 3.225 -0.061 1.00 97.50 80 ASP A C 1
ATOM 610 O O . ASP A 1 80 ? -14.186 2.893 0.556 1.00 97.50 80 ASP A O 1
ATOM 614 N N . ARG A 1 81 ? -15.149 3.925 -1.196 1.00 97.31 81 ARG A N 1
ATOM 615 C CA . ARG A 1 81 ? -13.899 4.249 -1.889 1.00 97.31 81 ARG A CA 1
ATOM 616 C C . ARG A 1 81 ? -13.027 5.198 -1.078 1.00 97.31 81 ARG A C 1
ATOM 618 O O . ARG A 1 81 ? -11.804 5.081 -1.122 1.00 97.31 81 ARG A O 1
ATOM 625 N N . ILE A 1 82 ? -13.636 6.135 -0.350 1.00 97.62 82 ILE A N 1
ATOM 626 C CA . ILE A 1 82 ? -12.891 7.163 0.384 1.00 97.62 82 ILE A CA 1
ATOM 627 C C . ILE A 1 82 ? -12.218 6.536 1.605 1.00 97.62 82 ILE A C 1
ATOM 629 O O . ILE A 1 82 ? -11.009 6.694 1.794 1.00 97.62 82 ILE A O 1
ATOM 633 N N . SER A 1 83 ? -12.969 5.770 2.399 1.00 97.81 83 SER A N 1
ATOM 634 C CA . SER A 1 83 ? -12.428 5.031 3.540 1.00 97.81 83 SER A CA 1
ATOM 635 C C . SER A 1 83 ? -11.374 4.023 3.102 1.00 97.81 83 SER A C 1
ATOM 637 O O . SER A 1 83 ? -10.296 3.996 3.693 1.00 97.81 83 SER A O 1
ATOM 639 N N . ARG A 1 84 ? -11.623 3.257 2.031 1.00 98.38 84 ARG A N 1
ATOM 640 C CA . ARG A 1 84 ? -10.657 2.296 1.476 1.00 98.38 84 ARG A CA 1
ATOM 641 C C . ARG A 1 84 ? -9.345 2.961 1.076 1.00 98.38 84 ARG A C 1
ATOM 643 O O . ARG A 1 84 ? -8.279 2.504 1.490 1.00 98.38 84 ARG A O 1
ATOM 650 N N . ARG A 1 85 ? -9.417 4.067 0.329 1.00 98.62 85 ARG A N 1
ATOM 651 C CA . ARG A 1 85 ? -8.246 4.856 -0.069 1.00 98.62 85 ARG A CA 1
ATOM 652 C C . ARG A 1 85 ? -7.471 5.353 1.146 1.00 98.62 85 ARG A C 1
ATOM 654 O O . ARG A 1 85 ? -6.276 5.088 1.255 1.00 98.62 85 ARG A O 1
ATOM 661 N N . ASN A 1 86 ? -8.137 6.020 2.085 1.00 98.50 86 ASN A N 1
ATOM 662 C CA . ASN A 1 86 ? -7.468 6.580 3.260 1.00 98.50 86 ASN A CA 1
ATOM 663 C C . ASN A 1 86 ? -6.886 5.485 4.171 1.00 98.50 86 ASN A C 1
ATOM 665 O O . ASN A 1 86 ? -5.814 5.669 4.750 1.00 98.50 86 ASN A O 1
ATOM 669 N N . ALA A 1 87 ? -7.561 4.339 4.289 1.00 98.75 87 ALA A N 1
ATOM 670 C C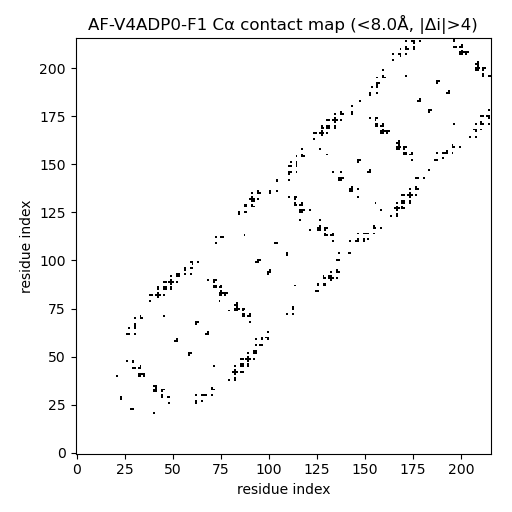A . ALA A 1 87 ? -7.065 3.190 5.037 1.00 98.75 87 ALA A CA 1
ATOM 671 C C . ALA A 1 87 ? -5.823 2.576 4.372 1.00 98.75 87 ALA A C 1
ATOM 673 O O . ALA A 1 87 ? -4.851 2.276 5.066 1.00 98.75 87 ALA A O 1
ATOM 674 N N . CYS A 1 88 ? -5.819 2.465 3.037 1.00 98.81 88 CYS A N 1
ATOM 675 C CA . CYS A 1 88 ? -4.659 2.022 2.263 1.00 98.81 88 CYS A CA 1
ATOM 676 C C . CYS A 1 88 ? -3.460 2.954 2.473 1.00 98.81 88 CYS A C 1
ATOM 678 O O . CYS A 1 88 ? -2.362 2.477 2.771 1.00 98.81 88 CYS A O 1
ATOM 680 N N . MET A 1 89 ? -3.680 4.272 2.408 1.00 98.75 89 MET A N 1
ATOM 681 C CA . MET A 1 89 ? -2.647 5.276 2.679 1.00 98.75 89 MET A CA 1
ATOM 682 C C . MET A 1 89 ? -2.064 5.111 4.087 1.00 98.75 89 MET A C 1
ATOM 684 O O . MET A 1 89 ? -0.852 4.993 4.262 1.00 98.75 89 MET A O 1
ATOM 688 N N . ALA A 1 90 ? -2.929 5.039 5.102 1.00 98.69 90 ALA A N 1
ATOM 689 C CA . ALA A 1 90 ? -2.522 4.870 6.491 1.00 98.69 90 ALA A CA 1
ATOM 690 C C . ALA A 1 90 ? -1.715 3.581 6.719 1.00 98.69 90 ALA A C 1
ATOM 692 O O . ALA A 1 90 ? -0.596 3.638 7.235 1.00 98.69 90 ALA A O 1
ATOM 693 N N . LEU A 1 91 ? -2.258 2.421 6.336 1.00 98.81 91 LEU A N 1
ATOM 694 C CA . LEU A 1 91 ? -1.632 1.130 6.623 1.00 98.81 91 LEU A CA 1
ATOM 695 C C . LEU A 1 91 ? -0.319 0.943 5.851 1.00 98.81 91 LEU A C 1
ATOM 697 O O . LEU A 1 91 ? 0.658 0.429 6.402 1.00 98.81 91 LEU A O 1
ATOM 701 N N . SER A 1 92 ? -0.262 1.400 4.601 1.00 98.69 92 SER A N 1
ATOM 702 C CA . SER A 1 92 ? 0.941 1.279 3.773 1.00 98.69 92 SER A CA 1
ATOM 703 C C . SER A 1 92 ? 2.076 2.158 4.299 1.00 98.69 92 SER A C 1
ATOM 705 O O . SER A 1 92 ? 3.206 1.685 4.412 1.00 98.69 92 SER A O 1
ATOM 707 N N . THR A 1 93 ? 1.782 3.375 4.773 1.00 98.69 93 THR A N 1
ATOM 708 C CA . THR A 1 93 ? 2.768 4.209 5.486 1.00 98.69 93 THR A CA 1
ATOM 709 C C . THR A 1 93 ? 3.229 3.561 6.795 1.00 98.69 93 THR A C 1
ATOM 711 O O . THR A 1 93 ? 4.408 3.635 7.155 1.00 98.69 93 THR A O 1
ATOM 714 N N . MET A 1 94 ? 2.339 2.864 7.512 1.00 98.56 94 MET A N 1
ATOM 715 C CA . MET A 1 94 ? 2.720 2.116 8.717 1.00 98.56 94 MET A CA 1
ATOM 716 C C . MET A 1 94 ? 3.713 0.979 8.428 1.00 98.56 94 MET A C 1
ATOM 718 O O . MET A 1 94 ? 4.530 0.664 9.298 1.00 98.56 94 MET A O 1
ATOM 722 N N . CYS A 1 95 ? 3.711 0.402 7.219 1.00 98.25 95 CYS A N 1
ATOM 723 C CA . CYS A 1 95 ? 4.601 -0.701 6.834 1.00 98.25 95 CYS A CA 1
ATOM 724 C C . CYS A 1 95 ? 6.094 -0.325 6.804 1.00 98.25 95 CYS A C 1
ATOM 726 O O . CYS A 1 95 ? 6.946 -1.218 6.789 1.00 98.25 95 CYS A O 1
ATOM 728 N N . ALA A 1 96 ? 6.452 0.963 6.870 1.00 96.56 96 ALA A N 1
ATOM 729 C CA . ALA A 1 96 ? 7.841 1.382 7.084 1.00 96.56 96 ALA A CA 1
ATOM 730 C C . ALA A 1 96 ? 8.411 0.849 8.418 1.00 96.56 96 ALA A C 1
ATOM 732 O O . ALA A 1 96 ? 9.600 0.532 8.513 1.00 96.56 96 ALA A O 1
ATOM 733 N N . ASN A 1 97 ? 7.554 0.641 9.425 1.00 97.31 97 ASN A N 1
ATOM 734 C CA . ASN A 1 97 ? 7.942 0.078 10.712 1.00 97.31 97 ASN A CA 1
ATOM 735 C C . ASN A 1 97 ? 8.034 -1.463 10.660 1.00 97.31 97 ASN A C 1
ATOM 737 O O . ASN A 1 97 ? 7.110 -2.154 10.230 1.00 97.31 97 ASN A O 1
ATOM 741 N N . SER A 1 98 ? 9.145 -2.024 11.149 1.00 96.75 98 SER A N 1
ATOM 742 C CA . SER A 1 98 ? 9.385 -3.475 11.086 1.00 96.75 98 SER A CA 1
ATOM 743 C C . SER A 1 98 ? 8.431 -4.321 11.938 1.00 96.75 98 SER A C 1
ATOM 745 O O . SER A 1 98 ? 8.135 -5.455 11.563 1.00 96.75 98 SER A O 1
ATOM 747 N N . ASP A 1 99 ? 7.925 -3.797 13.058 1.00 96.69 99 ASP A N 1
ATOM 748 C CA . ASP A 1 99 ? 6.974 -4.529 13.899 1.00 96.69 99 ASP A CA 1
ATOM 749 C C . ASP A 1 99 ? 5.610 -4.625 13.207 1.00 96.69 99 ASP A C 1
ATOM 751 O O . ASP A 1 99 ? 5.006 -5.698 13.204 1.00 96.69 99 ASP A O 1
ATOM 755 N N . VAL A 1 100 ? 5.191 -3.557 12.515 1.00 98.00 100 VAL A N 1
ATOM 756 C CA . VAL A 1 100 ? 3.980 -3.555 11.677 1.00 98.00 100 VAL A CA 1
ATOM 757 C C . VAL A 1 100 ? 4.091 -4.610 10.575 1.00 98.00 100 VAL A C 1
ATOM 759 O O . VAL A 1 100 ? 3.176 -5.416 10.408 1.00 98.00 100 VAL A O 1
ATOM 762 N N . ARG A 1 101 ? 5.230 -4.690 9.871 1.00 97.75 101 ARG A N 1
ATOM 763 C CA . ARG A 1 101 ? 5.445 -5.732 8.846 1.00 97.75 101 ARG A CA 1
ATOM 764 C C . ARG A 1 101 ? 5.366 -7.140 9.425 1.00 97.75 101 ARG A C 1
ATOM 766 O O . ARG A 1 101 ? 4.682 -7.996 8.870 1.00 97.75 101 ARG A O 1
ATOM 773 N N . LYS A 1 102 ? 6.031 -7.391 10.560 1.00 96.69 102 LYS A N 1
ATOM 774 C CA . LYS A 1 102 ? 5.986 -8.696 11.248 1.00 96.69 102 LYS A CA 1
ATOM 775 C C . LYS A 1 102 ? 4.574 -9.068 11.688 1.00 96.69 102 LYS A C 1
ATOM 777 O O . LYS A 1 102 ? 4.254 -10.256 11.728 1.00 96.69 102 LYS A O 1
ATOM 782 N N . TYR A 1 103 ? 3.768 -8.076 12.058 1.00 97.00 103 TYR A N 1
ATOM 783 C CA . TYR A 1 103 ? 2.376 -8.266 12.430 1.00 97.00 103 TYR A CA 1
ATOM 784 C C . TYR A 1 103 ? 1.524 -8.647 11.216 1.00 97.00 103 TYR A C 1
ATOM 786 O O . TYR A 1 103 ? 0.893 -9.702 11.227 1.00 97.00 103 TYR A O 1
ATOM 794 N N . LEU A 1 104 ? 1.582 -7.852 10.143 1.00 97.44 104 LEU A N 1
ATOM 795 C CA . LEU A 1 104 ? 0.838 -8.088 8.900 1.00 97.44 104 LEU A CA 1
ATOM 796 C C . LEU A 1 104 ? 1.176 -9.432 8.256 1.00 97.44 104 LEU A C 1
ATOM 798 O O . LEU A 1 104 ? 0.289 -10.133 7.795 1.00 97.44 104 LEU A O 1
ATOM 802 N N . ARG A 1 105 ? 2.435 -9.866 8.331 1.00 94.06 105 ARG A N 1
ATOM 803 C CA . ARG A 1 105 ? 2.885 -11.180 7.844 1.00 94.06 105 ARG A CA 1
ATOM 804 C C . ARG A 1 105 ? 2.150 -12.373 8.476 1.00 94.06 105 ARG A C 1
ATOM 806 O O . ARG A 1 105 ? 2.248 -13.484 7.969 1.00 94.06 105 ARG A O 1
ATOM 813 N N . LYS A 1 106 ? 1.480 -12.180 9.617 1.00 94.81 106 LYS A N 1
ATOM 814 C CA . LYS A 1 106 ? 0.668 -13.204 10.300 1.00 94.81 106 LYS A CA 1
ATOM 815 C C . LYS A 1 106 ? -0.826 -13.109 9.958 1.00 94.81 106 LYS A C 1
ATOM 817 O O . LYS A 1 106 ? -1.617 -13.850 10.535 1.00 94.81 106 LYS A O 1
ATOM 822 N N . ARG A 1 107 ? -1.212 -12.170 9.092 1.00 95.75 107 ARG A N 1
ATOM 823 C CA . ARG A 1 107 ? -2.577 -11.922 8.621 1.00 95.75 107 ARG A CA 1
ATOM 824 C C . ARG A 1 107 ? -2.658 -12.360 7.165 1.00 95.75 107 ARG A C 1
ATOM 826 O O . ARG A 1 107 ? -2.070 -11.713 6.297 1.00 95.75 107 ARG A O 1
ATOM 833 N N . GLU A 1 108 ? -3.323 -13.485 6.922 1.00 93.50 108 GLU A N 1
ATOM 834 C CA . GLU A 1 108 ? -3.410 -14.122 5.599 1.00 93.50 108 GLU A CA 1
ATOM 835 C C . GLU A 1 108 ? -4.054 -13.197 4.557 1.00 93.50 108 GLU A C 1
ATOM 837 O O . GLU A 1 108 ? -3.690 -13.229 3.388 1.00 93.50 108 GLU A O 1
ATOM 842 N N . GLU A 1 109 ? -4.951 -12.313 4.991 1.00 95.56 109 GLU A N 1
ATOM 843 C CA . GLU A 1 109 ? -5.673 -11.356 4.158 1.00 95.56 109 GLU A CA 1
ATOM 844 C C . GLU A 1 109 ? -4.855 -10.115 3.766 1.00 95.56 109 GLU A C 1
ATOM 846 O O . GLU A 1 109 ? -5.234 -9.401 2.836 1.00 95.56 109 GLU A O 1
ATOM 851 N N . SER A 1 110 ? -3.738 -9.838 4.448 1.00 97.12 110 SER A N 1
ATOM 852 C CA . SER A 1 110 ? -3.014 -8.564 4.311 1.00 97.12 110 SER A CA 1
ATOM 853 C C . SER A 1 110 ? -2.475 -8.319 2.899 1.00 97.12 110 SER A C 1
ATOM 855 O O . SER A 1 110 ? -2.730 -7.275 2.299 1.00 97.12 110 SER A O 1
ATOM 857 N N . ILE A 1 111 ? -1.748 -9.295 2.356 1.00 98.50 111 ILE A N 1
ATOM 858 C CA . ILE A 1 111 ? -1.145 -9.227 1.023 1.00 98.50 111 ILE A CA 1
ATOM 859 C C . ILE A 1 111 ? -2.207 -9.338 -0.080 1.00 98.50 111 ILE A C 1
ATOM 861 O O . ILE A 1 111 ? -2.197 -8.472 -0.956 1.00 98.50 111 ILE A O 1
ATOM 865 N N . PRO A 1 112 ? -3.157 -10.299 -0.045 1.00 98.38 112 PRO A N 1
ATOM 866 C CA . PRO A 1 112 ? -4.248 -10.349 -1.017 1.00 98.38 112 PRO A CA 1
ATOM 867 C C . PRO A 1 112 ? -5.035 -9.039 -1.118 1.00 98.38 112 PRO A C 1
ATOM 869 O O . PRO A 1 112 ? -5.352 -8.607 -2.223 1.00 98.38 112 PRO A O 1
ATOM 872 N N . THR A 1 113 ? -5.294 -8.367 0.011 1.00 98.56 113 THR A N 1
ATOM 873 C CA . THR A 1 113 ? -5.995 -7.072 0.021 1.00 98.56 113 THR A CA 1
ATOM 874 C C . THR A 1 113 ? -5.189 -5.999 -0.710 1.00 98.56 113 THR A C 1
ATOM 876 O O . THR A 1 113 ? -5.727 -5.310 -1.571 1.00 98.56 113 THR A O 1
ATOM 879 N N . LEU A 1 114 ? -3.888 -5.874 -0.427 1.00 98.75 114 LEU A N 1
ATOM 880 C CA . LEU A 1 114 ? -3.021 -4.916 -1.124 1.00 98.75 114 LEU A CA 1
ATOM 881 C C . LEU A 1 114 ? -2.902 -5.217 -2.624 1.00 98.75 114 LEU A C 1
ATOM 883 O O . LEU A 1 114 ? -2.925 -4.294 -3.432 1.00 98.75 114 LEU A O 1
ATOM 887 N N . VAL A 1 115 ? -2.805 -6.492 -3.009 1.00 98.69 115 VAL A N 1
ATOM 888 C CA . VAL A 1 115 ? -2.763 -6.888 -4.425 1.00 98.69 115 VAL A CA 1
ATOM 889 C C . VAL A 1 115 ? -4.076 -6.546 -5.132 1.00 98.69 115 VAL A C 1
ATOM 891 O O . VAL A 1 115 ? -4.044 -6.006 -6.236 1.00 98.69 115 VAL A O 1
ATOM 894 N N . ALA A 1 116 ? -5.224 -6.796 -4.496 1.00 98.50 116 ALA A N 1
ATOM 895 C CA . ALA A 1 116 ? -6.532 -6.451 -5.052 1.00 98.50 116 ALA A CA 1
ATOM 896 C C . ALA A 1 116 ? -6.687 -4.938 -5.290 1.00 98.50 116 ALA A C 1
ATOM 898 O O . ALA A 1 116 ? -7.292 -4.530 -6.276 1.00 98.50 116 ALA A O 1
ATOM 899 N N . LEU A 1 117 ? -6.085 -4.098 -4.444 1.00 98.69 117 LEU A N 1
ATOM 900 C CA . LEU A 1 117 ? -6.094 -2.642 -4.612 1.00 98.69 117 LEU A CA 1
ATOM 901 C C . LEU A 1 117 ? -5.261 -2.141 -5.803 1.00 98.69 117 LEU A C 1
ATOM 903 O O . LEU A 1 117 ? -5.411 -0.990 -6.197 1.00 98.69 117 LEU A O 1
ATOM 907 N N . LEU A 1 118 ? -4.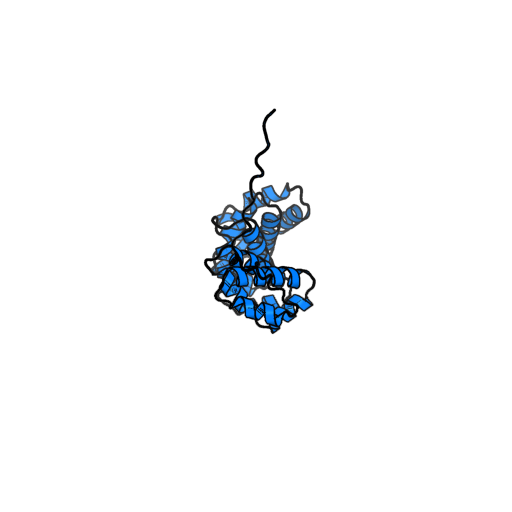426 -2.982 -6.423 1.00 98.69 118 LEU A N 1
ATOM 908 C CA . LEU A 1 118 ? -3.746 -2.651 -7.681 1.00 98.69 118 LEU A CA 1
ATOM 909 C C . LEU A 1 118 ? -4.640 -2.856 -8.918 1.00 98.69 118 LEU A C 1
ATOM 911 O O . LEU A 1 118 ? -4.145 -2.772 -10.045 1.00 98.69 118 LEU A O 1
ATOM 915 N N . SER A 1 119 ? -5.931 -3.163 -8.747 1.00 97.50 119 SER A N 1
ATOM 916 C CA . SER A 1 119 ? -6.877 -3.376 -9.850 1.00 97.50 119 SER A CA 1
ATOM 917 C C . SER A 1 119 ? -7.057 -2.123 -10.726 1.00 97.50 119 SER A C 1
ATOM 919 O O . SER A 1 119 ? -6.993 -1.009 -10.200 1.00 97.50 119 SER A O 1
ATOM 921 N N . PRO A 1 120 ? -7.306 -2.250 -12.047 1.00 96.94 120 PRO A N 1
ATOM 922 C CA . PRO A 1 120 ? -7.460 -1.100 -12.947 1.00 96.94 120 PRO A CA 1
ATOM 923 C C . PRO A 1 120 ? -8.599 -0.131 -12.593 1.00 96.94 120 PRO A C 1
ATOM 925 O O . PRO A 1 120 ? -8.619 0.986 -13.101 1.00 96.94 120 PRO A O 1
ATOM 928 N N . GLU A 1 121 ? -9.564 -0.556 -11.777 1.00 96.38 121 GLU A N 1
ATOM 929 C CA . GLU A 1 121 ? -10.716 0.246 -11.354 1.00 96.38 121 GLU A CA 1
ATOM 930 C C . GLU A 1 121 ? -10.391 1.236 -10.224 1.00 96.38 121 GLU A C 1
ATOM 932 O O . GLU A 1 121 ? -11.180 2.155 -9.981 1.00 96.38 121 GLU A O 1
ATOM 937 N N . GLU A 1 122 ? -9.269 1.043 -9.528 1.00 97.81 122 GLU A N 1
ATOM 938 C CA . GLU A 1 122 ? -8.803 1.927 -8.460 1.00 97.81 122 GLU A CA 1
ATOM 939 C C . GLU A 1 122 ? -8.017 3.125 -9.009 1.00 97.81 122 GLU A C 1
ATOM 941 O O . GLU A 1 122 ? -7.496 3.105 -10.127 1.00 97.81 122 GLU A O 1
ATOM 946 N N . ASP A 1 123 ? -7.953 4.200 -8.221 1.00 97.19 123 ASP A N 1
ATOM 947 C CA . ASP A 1 123 ? -7.238 5.412 -8.613 1.00 97.19 123 ASP A CA 1
ATOM 948 C C . ASP A 1 123 ? -5.718 5.319 -8.373 1.00 97.19 123 ASP A C 1
ATOM 950 O O . ASP A 1 123 ? -5.220 4.448 -7.657 1.00 97.19 123 ASP A O 1
ATOM 954 N N . ALA A 1 124 ? -4.970 6.250 -8.973 1.00 98.25 124 ALA A N 1
ATOM 955 C CA . ALA A 1 124 ? -3.510 6.269 -8.899 1.00 98.25 124 ALA A CA 1
ATOM 956 C C . ALA A 1 124 ? -2.972 6.367 -7.461 1.00 98.25 124 ALA A C 1
ATOM 958 O O . ALA A 1 124 ? -1.921 5.805 -7.176 1.00 98.25 124 ALA A O 1
ATOM 959 N N . VAL A 1 125 ? -3.696 7.014 -6.540 1.00 98.50 125 VAL A N 1
ATOM 960 C CA . VAL A 1 125 ? -3.263 7.119 -5.139 1.00 98.50 125 VAL A CA 1
ATOM 961 C C . VAL A 1 125 ? -3.434 5.779 -4.435 1.00 98.50 125 VAL A C 1
ATOM 963 O O . VAL A 1 125 ? -2.558 5.351 -3.690 1.00 98.50 125 VAL A O 1
ATOM 966 N N . VAL A 1 126 ? -4.521 5.057 -4.701 1.00 98.75 126 VAL A N 1
ATOM 967 C CA . VAL A 1 126 ? -4.662 3.685 -4.199 1.00 98.75 126 VAL A CA 1
ATOM 968 C C . VAL A 1 126 ? -3.547 2.792 -4.752 1.00 98.75 126 VAL A C 1
ATOM 970 O O . VAL A 1 126 ? -2.943 2.047 -3.981 1.00 98.75 126 VAL A O 1
ATOM 973 N N . HIS A 1 127 ? -3.205 2.906 -6.041 1.00 98.81 127 HIS A N 1
ATOM 974 C CA . HIS A 1 127 ? -2.085 2.156 -6.630 1.00 98.81 127 HIS A CA 1
ATOM 975 C C . HIS A 1 127 ? -0.742 2.503 -5.987 1.00 98.81 127 HIS A C 1
ATOM 977 O O . HIS A 1 127 ? 0.033 1.600 -5.672 1.00 98.81 127 HIS A O 1
ATOM 983 N N . GLU A 1 128 ? -0.476 3.790 -5.767 1.00 98.75 128 GLU A N 1
ATOM 984 C CA . GLU A 1 128 ? 0.758 4.295 -5.164 1.00 98.75 128 GLU A CA 1
ATOM 985 C C . GLU A 1 128 ? 0.986 3.656 -3.796 1.00 98.75 128 GLU A C 1
ATOM 987 O O . GLU A 1 128 ? 2.043 3.066 -3.544 1.00 98.75 128 GLU A O 1
ATOM 992 N N . PHE A 1 129 ? -0.021 3.742 -2.924 1.00 98.88 129 PHE A N 1
ATOM 993 C CA . PHE A 1 129 ? 0.087 3.264 -1.555 1.00 98.88 129 PHE A CA 1
ATOM 994 C C . PHE A 1 129 ? -0.013 1.740 -1.469 1.00 98.88 129 PHE A C 1
ATOM 996 O O . PHE A 1 129 ? 0.739 1.139 -0.706 1.00 98.88 129 PHE A O 1
ATOM 1003 N N . ALA A 1 130 ? -0.828 1.081 -2.294 1.00 98.88 130 ALA A N 1
ATOM 1004 C CA . ALA A 1 130 ? -0.841 -0.379 -2.354 1.00 98.88 130 ALA A CA 1
ATOM 1005 C C . ALA A 1 130 ? 0.532 -0.935 -2.773 1.00 98.88 130 ALA A C 1
ATOM 1007 O O . ALA A 1 130 ? 1.060 -1.846 -2.127 1.00 98.88 130 ALA A O 1
ATOM 1008 N N . ALA A 1 131 ? 1.164 -0.336 -3.789 1.00 98.88 131 ALA A N 1
ATOM 1009 C CA . ALA A 1 131 ? 2.518 -0.692 -4.205 1.00 98.88 131 ALA A CA 1
ATOM 1010 C C . ALA A 1 131 ? 3.561 -0.374 -3.118 1.00 98.88 131 ALA A C 1
ATOM 1012 O O . ALA A 1 131 ? 4.480 -1.169 -2.916 1.00 98.88 131 ALA A O 1
ATOM 1013 N N . LEU A 1 132 ? 3.409 0.731 -2.374 1.00 98.88 132 LEU A N 1
ATOM 1014 C CA . LEU A 1 132 ? 4.261 1.068 -1.224 1.00 98.88 132 LEU A CA 1
ATOM 1015 C C . LEU A 1 132 ? 4.173 0.007 -0.116 1.00 98.88 132 LEU A C 1
ATOM 1017 O O . LEU A 1 132 ? 5.192 -0.434 0.418 1.00 98.88 132 LEU A O 1
ATOM 1021 N N . GLY A 1 133 ? 2.958 -0.424 0.230 1.00 98.75 133 GLY A N 1
ATOM 1022 C CA . GLY A 1 133 ? 2.735 -1.473 1.222 1.00 98.75 133 GLY A CA 1
ATOM 1023 C C . GLY A 1 133 ? 3.377 -2.793 0.794 1.00 98.75 133 GLY A C 1
ATOM 1024 O O . GLY A 1 133 ? 4.095 -3.423 1.575 1.00 98.75 133 GLY A O 1
ATOM 1025 N N . LEU A 1 134 ? 3.191 -3.180 -0.472 1.00 98.75 134 LEU A N 1
ATOM 1026 C CA . LEU A 1 134 ? 3.793 -4.387 -1.042 1.00 98.75 134 LEU A CA 1
ATOM 1027 C C . LEU A 1 134 ? 5.322 -4.307 -1.094 1.00 98.75 134 LEU A C 1
ATOM 1029 O O . LEU A 1 134 ? 5.976 -5.288 -0.743 1.00 98.75 134 LEU A O 1
ATOM 1033 N N . SER A 1 135 ? 5.910 -3.163 -1.461 1.00 98.44 135 SER A N 1
ATOM 1034 C CA . SER A 1 135 ? 7.369 -2.997 -1.496 1.00 98.44 135 SER A CA 1
ATOM 1035 C C . SER A 1 135 ? 7.990 -3.108 -0.101 1.00 98.44 135 SER A C 1
ATOM 1037 O O . SER A 1 135 ? 9.013 -3.774 0.081 1.00 98.44 135 SER A O 1
ATOM 1039 N N . ALA A 1 136 ? 7.332 -2.534 0.910 1.00 98.38 136 ALA A N 1
ATOM 1040 C CA . ALA A 1 136 ? 7.746 -2.646 2.299 1.00 98.38 136 ALA A CA 1
ATOM 1041 C C . ALA A 1 136 ? 7.640 -4.092 2.803 1.00 98.38 136 ALA A C 1
ATOM 1043 O O . ALA A 1 136 ? 8.594 -4.615 3.385 1.00 98.38 136 ALA A O 1
ATOM 1044 N N . LEU A 1 137 ? 6.509 -4.763 2.563 1.00 98.12 137 LEU A N 1
ATOM 1045 C CA . LEU A 1 137 ? 6.302 -6.156 2.969 1.00 98.12 137 LEU A CA 1
ATOM 1046 C C . LEU A 1 137 ? 7.259 -7.111 2.255 1.00 98.12 137 LEU A C 1
ATOM 1048 O O . LEU A 1 137 ? 7.762 -8.031 2.898 1.00 98.12 137 LEU A O 1
ATOM 1052 N N . ALA A 1 138 ? 7.573 -6.869 0.981 1.00 96.88 138 ALA A N 1
ATOM 1053 C CA . ALA A 1 138 ? 8.505 -7.670 0.195 1.00 96.88 138 ALA A CA 1
ATOM 1054 C C . ALA A 1 138 ? 9.938 -7.669 0.752 1.00 96.88 138 ALA A C 1
ATOM 1056 O O . ALA A 1 138 ? 10.735 -8.497 0.337 1.00 96.88 138 ALA A O 1
ATOM 1057 N N . GLN A 1 139 ? 10.296 -6.822 1.721 1.00 95.31 139 GLN A N 1
ATOM 1058 C CA . GLN A 1 139 ? 11.581 -6.953 2.425 1.00 95.31 139 GLN A CA 1
ATOM 1059 C C . GLN A 1 139 ? 11.677 -8.265 3.230 1.00 95.31 139 GLN A C 1
ATOM 1061 O O . GLN A 1 139 ? 12.772 -8.779 3.456 1.00 95.31 139 GLN A O 1
ATOM 1066 N N . GLU A 1 140 ? 10.540 -8.839 3.633 1.00 93.38 140 GLU A N 1
ATOM 1067 C CA . GLU A 1 140 ? 10.463 -10.097 4.377 1.00 93.38 140 GLU A CA 1
ATOM 1068 C C . GLU A 1 140 ? 10.310 -11.295 3.429 1.00 93.38 140 GLU A C 1
ATOM 1070 O O . GLU A 1 140 ? 9.416 -11.325 2.585 1.00 93.38 140 GLU A O 1
ATOM 1075 N N . PHE A 1 141 ? 11.128 -12.338 3.608 1.00 91.75 141 PHE A N 1
ATOM 1076 C CA . PHE A 1 141 ? 11.131 -13.509 2.717 1.00 91.75 141 PHE A CA 1
ATOM 1077 C C . PHE A 1 141 ? 9.756 -14.184 2.578 1.00 91.75 141 PHE A C 1
ATOM 1079 O O . PHE A 1 141 ? 9.314 -14.445 1.464 1.00 91.75 141 PHE A O 1
ATOM 1086 N N . THR A 1 142 ? 9.043 -14.434 3.681 1.00 92.94 142 THR A N 1
ATOM 1087 C CA . THR A 1 142 ? 7.730 -15.103 3.608 1.00 92.94 142 THR A CA 1
ATOM 1088 C C . THR A 1 142 ? 6.663 -14.230 2.950 1.00 92.94 142 THR A C 1
ATOM 1090 O O . THR A 1 142 ? 5.751 -14.760 2.328 1.00 92.94 142 THR A O 1
ATOM 1093 N N . SER A 1 143 ? 6.785 -12.903 3.037 1.00 95.88 143 SER A N 1
ATOM 1094 C CA . SER A 1 143 ? 5.886 -11.993 2.327 1.00 95.88 143 SER A CA 1
ATOM 1095 C C . SER A 1 143 ? 6.115 -12.042 0.817 1.00 95.88 143 SER A C 1
ATOM 1097 O O . SER A 1 143 ? 5.147 -11.974 0.074 1.00 95.88 143 SER A O 1
ATOM 1099 N N . LYS A 1 144 ? 7.358 -12.221 0.339 1.00 94.75 144 LYS A N 1
ATOM 1100 C CA . LYS A 1 144 ? 7.635 -12.400 -1.103 1.00 94.75 144 LYS A CA 1
ATOM 1101 C C . LYS A 1 144 ? 6.886 -13.601 -1.677 1.00 94.75 144 LYS A C 1
ATOM 1103 O O . LYS A 1 144 ? 6.265 -13.490 -2.729 1.00 94.75 144 LYS A O 1
ATOM 1108 N N . VAL A 1 145 ? 6.920 -14.724 -0.954 1.00 93.25 145 VAL A N 1
ATOM 1109 C CA . VAL A 1 145 ? 6.194 -15.948 -1.324 1.00 93.25 145 VAL A CA 1
ATOM 1110 C C . VAL A 1 145 ? 4.696 -15.666 -1.406 1.00 93.25 145 VAL A C 1
ATOM 1112 O O . VAL A 1 145 ? 4.095 -15.902 -2.448 1.00 93.25 145 VAL A O 1
ATOM 1115 N N . ALA A 1 146 ? 4.120 -15.056 -0.368 1.00 95.44 146 ALA A N 1
ATOM 1116 C CA . ALA A 1 146 ? 2.696 -14.731 -0.338 1.00 95.44 146 ALA A CA 1
ATOM 1117 C C . ALA A 1 146 ? 2.273 -13.727 -1.432 1.00 95.44 146 ALA A C 1
ATOM 1119 O O . ALA A 1 146 ? 1.174 -13.840 -1.971 1.00 95.44 146 ALA A O 1
ATOM 1120 N N . ILE A 1 147 ? 3.133 -12.769 -1.805 1.00 96.69 147 ILE A N 1
ATOM 1121 C CA . ILE A 1 147 ? 2.874 -11.848 -2.927 1.00 96.69 147 ILE A CA 1
ATOM 1122 C C . ILE A 1 147 ? 2.807 -12.621 -4.248 1.00 96.69 147 ILE A C 1
ATOM 1124 O O . ILE A 1 147 ? 1.889 -12.397 -5.037 1.00 96.69 147 ILE A O 1
ATOM 1128 N N . ASN A 1 148 ? 3.738 -13.550 -4.478 1.00 93.25 148 ASN A N 1
ATOM 1129 C CA . ASN A 1 148 ? 3.732 -14.398 -5.669 1.00 93.25 148 ASN A CA 1
ATOM 1130 C C . ASN A 1 148 ? 2.499 -15.319 -5.708 1.00 93.25 148 ASN A C 1
ATOM 1132 O O . ASN A 1 148 ? 1.834 -15.393 -6.737 1.00 93.25 148 ASN A O 1
ATOM 1136 N N . GLU A 1 149 ? 2.147 -15.961 -4.591 1.00 93.75 149 GLU A N 1
ATOM 1137 C CA . GLU A 1 149 ? 0.952 -16.816 -4.472 1.00 93.75 149 GLU A CA 1
ATOM 1138 C C . GLU A 1 149 ? -0.360 -16.035 -4.647 1.00 93.75 149 GLU A C 1
ATOM 1140 O O . GLU A 1 149 ? -1.349 -16.583 -5.130 1.00 93.75 149 GLU A O 1
ATOM 1145 N N . SER A 1 150 ? -0.358 -14.739 -4.319 1.00 95.94 150 SER A N 1
ATOM 1146 C CA . SER A 1 150 ? -1.493 -13.831 -4.531 1.00 95.94 150 SER A CA 1
ATOM 1147 C C . SER A 1 150 ? -1.547 -13.246 -5.949 1.00 95.94 150 SER A C 1
ATOM 1149 O O . SER A 1 150 ? -2.340 -12.342 -6.194 1.00 95.94 150 SER A O 1
ATOM 1151 N N . ASN A 1 151 ? -0.710 -13.717 -6.883 1.00 95.12 151 ASN A N 1
ATOM 1152 C CA . ASN A 1 151 ? -0.562 -13.168 -8.239 1.00 95.12 151 ASN A CA 1
ATOM 1153 C C . ASN A 1 151 ? -0.219 -11.666 -8.261 1.00 95.12 151 ASN A C 1
ATOM 1155 O O . ASN A 1 151 ? -0.603 -10.942 -9.175 1.00 95.12 151 ASN A O 1
ATOM 1159 N N . GLY A 1 152 ? 0.522 -11.177 -7.262 1.00 96.75 152 GLY A N 1
ATOM 1160 C CA . GLY A 1 152 ? 0.841 -9.753 -7.129 1.00 96.75 152 GLY A CA 1
ATOM 1161 C C . GLY A 1 152 ? 1.820 -9.214 -8.173 1.00 96.75 152 GLY A C 1
ATOM 1162 O O . GLY A 1 152 ? 1.894 -8.002 -8.365 1.00 96.75 152 GLY A O 1
ATOM 1163 N N . LEU A 1 153 ? 2.560 -10.085 -8.868 1.00 95.56 153 LEU A N 1
ATOM 1164 C CA . LEU A 1 153 ? 3.577 -9.663 -9.831 1.00 95.56 153 LEU A CA 1
ATOM 1165 C C . LEU A 1 153 ? 2.978 -8.994 -11.074 1.00 95.56 153 LEU A C 1
ATOM 1167 O O . LEU A 1 153 ? 3.478 -7.960 -11.502 1.00 95.56 153 LEU A O 1
ATOM 1171 N N . GLU A 1 154 ? 1.906 -9.553 -11.635 1.00 95.88 154 GLU A N 1
ATOM 1172 C CA . GLU A 1 154 ? 1.275 -9.025 -12.851 1.00 95.88 154 GLU A CA 1
ATOM 1173 C C . GLU A 1 154 ? 0.703 -7.602 -12.645 1.00 95.88 154 GLU A C 1
ATOM 1175 O O . GLU A 1 154 ? 1.048 -6.710 -13.428 1.00 95.88 154 GLU A O 1
ATOM 1180 N N . PRO A 1 155 ? -0.078 -7.307 -11.581 1.00 98.06 155 PRO A N 1
ATOM 1181 C CA . PRO A 1 155 ? -0.512 -5.941 -11.291 1.00 98.06 155 PRO A CA 1
ATOM 1182 C C . PRO A 1 155 ? 0.651 -4.966 -1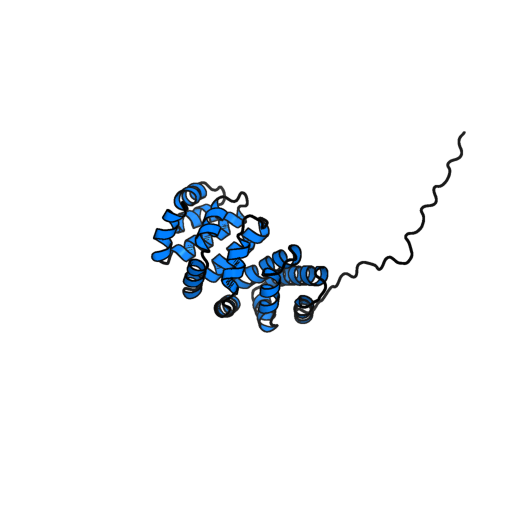1.071 1.00 98.06 155 PRO A C 1
ATOM 1184 O O . PRO A 1 155 ? 0.600 -3.843 -11.569 1.00 98.06 155 PRO A O 1
ATOM 1187 N N . LEU A 1 156 ? 1.718 -5.393 -10.384 1.00 98.12 156 LEU A N 1
ATOM 1188 C CA . LEU A 1 156 ? 2.910 -4.562 -10.188 1.00 98.12 156 LEU A CA 1
ATOM 1189 C C . LEU A 1 156 ? 3.603 -4.238 -11.517 1.00 98.12 156 LEU A C 1
ATOM 1191 O O . LEU A 1 156 ? 3.998 -3.093 -11.729 1.00 98.12 156 LEU A O 1
ATOM 1195 N N . VAL A 1 157 ? 3.716 -5.212 -12.428 1.00 97.19 157 VAL A N 1
ATOM 1196 C CA . VAL A 1 157 ? 4.276 -4.991 -13.771 1.00 97.19 157 VAL A CA 1
ATOM 1197 C C . VAL A 1 157 ? 3.435 -3.978 -14.547 1.00 97.19 157 VAL A C 1
ATOM 1199 O O . VAL A 1 157 ? 3.993 -3.052 -15.135 1.00 97.19 157 VAL A O 1
ATOM 1202 N N . ARG A 1 158 ? 2.102 -4.076 -14.490 1.00 97.44 158 ARG A N 1
ATOM 1203 C CA . ARG A 1 158 ? 1.204 -3.083 -15.102 1.00 97.44 158 ARG A CA 1
ATOM 1204 C C . ARG A 1 158 ? 1.434 -1.674 -14.543 1.00 97.44 158 ARG A C 1
ATOM 1206 O O . ARG A 1 158 ? 1.454 -0.712 -15.311 1.00 97.44 158 ARG A O 1
ATOM 1213 N N . CYS A 1 159 ? 1.649 -1.539 -13.233 1.00 98.31 159 CYS A N 1
ATOM 1214 C CA . CYS A 1 159 ? 1.910 -0.250 -12.585 1.00 98.31 159 CYS A CA 1
ATOM 1215 C C . CYS A 1 159 ? 3.215 0.429 -13.047 1.00 98.31 159 CYS A C 1
ATOM 1217 O O . CYS A 1 159 ? 3.330 1.648 -12.921 1.00 98.31 159 CYS A O 1
ATOM 1219 N N . LEU A 1 160 ? 4.170 -0.297 -13.645 1.00 97.56 160 LEU A N 1
ATOM 1220 C CA . LEU A 1 160 ? 5.390 0.301 -14.216 1.00 97.56 160 LEU A CA 1
ATOM 1221 C C . LEU A 1 160 ? 5.101 1.265 -15.376 1.00 97.56 160 LEU A C 1
ATOM 1223 O O . LEU A 1 160 ? 5.887 2.173 -15.638 1.00 97.56 160 LEU A O 1
ATOM 1227 N N . SER A 1 161 ? 3.970 1.092 -16.061 1.00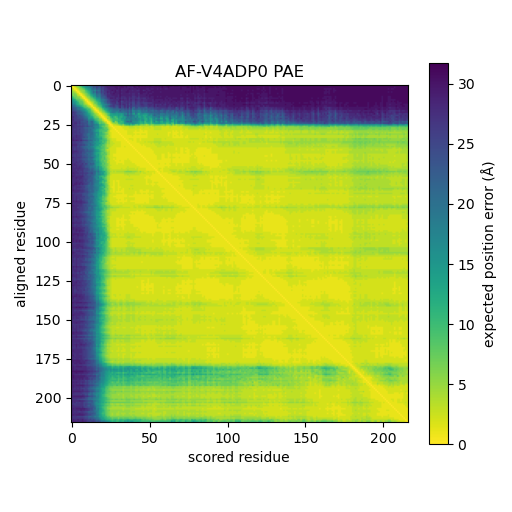 96.56 161 SER A N 1
ATOM 1228 C CA . SER A 1 161 ? 3.521 1.972 -17.147 1.00 96.56 161 SER A CA 1
ATOM 1229 C C . SER A 1 161 ? 2.558 3.072 -16.683 1.00 96.56 161 SER A C 1
ATOM 1231 O O . SER A 1 161 ? 1.924 3.712 -17.519 1.00 96.56 161 SER A O 1
ATOM 1233 N N . SER A 1 162 ? 2.422 3.294 -15.370 1.00 97.50 162 SER A N 1
ATOM 1234 C CA . SER A 1 162 ? 1.630 4.405 -14.835 1.00 97.50 162 SER A CA 1
ATOM 1235 C C . SER A 1 162 ? 2.188 5.759 -15.285 1.00 97.50 162 SER A C 1
ATOM 1237 O O . SER A 1 162 ? 3.398 5.929 -15.415 1.00 97.50 162 SER A O 1
ATOM 1239 N N . ASN A 1 163 ? 1.303 6.741 -15.468 1.00 96.12 163 ASN A N 1
ATOM 1240 C CA . ASN A 1 163 ? 1.699 8.139 -15.681 1.00 96.12 163 ASN A CA 1
ATOM 1241 C C . ASN A 1 163 ? 2.104 8.840 -14.373 1.00 96.12 163 ASN A C 1
ATOM 1243 O O . ASN A 1 163 ? 2.581 9.971 -14.414 1.00 96.12 163 ASN A O 1
ATOM 1247 N N . ASP A 1 164 ? 1.864 8.197 -13.230 1.00 98.12 164 ASP A N 1
ATOM 1248 C CA . ASP A 1 164 ? 2.211 8.701 -11.908 1.00 98.12 164 ASP A CA 1
ATOM 1249 C C . ASP A 1 164 ? 3.599 8.170 -11.481 1.00 98.12 164 ASP A C 1
ATOM 1251 O O . ASP A 1 164 ? 3.769 6.949 -11.346 1.00 98.12 164 ASP A O 1
ATOM 1255 N N . PRO A 1 165 ? 4.601 9.049 -11.281 1.00 98.12 165 PRO A N 1
ATOM 1256 C CA . PRO A 1 165 ? 5.955 8.640 -10.916 1.00 98.12 165 PRO A CA 1
ATOM 1257 C C . PRO A 1 165 ? 6.051 7.922 -9.568 1.00 98.12 165 PRO A C 1
ATOM 1259 O O . PRO A 1 165 ? 6.916 7.058 -9.412 1.00 98.12 165 PRO A O 1
ATOM 1262 N N . ASP A 1 166 ? 5.189 8.240 -8.602 1.00 98.44 166 ASP A N 1
ATOM 1263 C CA . ASP A 1 166 ? 5.216 7.613 -7.280 1.00 98.44 166 ASP A CA 1
ATOM 1264 C C . ASP A 1 166 ? 4.675 6.178 -7.360 1.0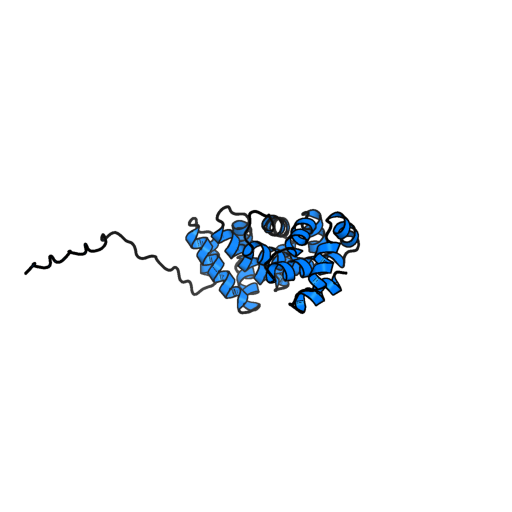0 98.44 166 ASP A C 1
ATOM 1266 O O . ASP A 1 166 ? 5.275 5.253 -6.795 1.00 98.44 166 ASP A O 1
ATOM 1270 N N . VAL A 1 167 ? 3.644 5.948 -8.186 1.00 98.75 167 VAL A N 1
ATOM 1271 C CA . VAL A 1 167 ? 3.197 4.593 -8.559 1.00 98.75 167 VAL A CA 1
ATOM 1272 C C . VAL A 1 167 ? 4.332 3.809 -9.220 1.00 98.75 167 VAL A C 1
ATOM 1274 O O . VAL A 1 167 ? 4.635 2.693 -8.790 1.00 98.75 167 VAL A O 1
ATOM 1277 N N . GLN A 1 168 ? 4.998 4.387 -10.229 1.00 98.25 168 GLN A N 1
ATOM 1278 C CA . GLN A 1 168 ? 6.115 3.728 -10.918 1.00 98.25 168 GLN A CA 1
ATOM 1279 C C . GLN A 1 168 ? 7.247 3.382 -9.949 1.00 98.25 168 GLN A C 1
ATOM 1281 O O . GLN A 1 168 ? 7.734 2.250 -9.947 1.00 98.25 168 GLN A O 1
ATOM 1286 N N . LYS A 1 169 ? 7.648 4.342 -9.106 1.00 98.69 169 LYS A N 1
ATOM 1287 C CA . LYS A 1 169 ? 8.721 4.205 -8.117 1.00 98.69 169 LYS A CA 1
ATOM 1288 C C . LYS A 1 169 ? 8.426 3.086 -7.118 1.00 98.69 169 LYS A C 1
ATOM 1290 O O . LYS A 1 169 ? 9.306 2.266 -6.854 1.00 98.69 169 LYS A O 1
ATOM 1295 N N . ASN A 1 170 ? 7.211 3.024 -6.576 1.00 98.75 170 ASN A N 1
ATOM 1296 C CA . ASN A 1 170 ? 6.838 1.992 -5.609 1.00 98.75 170 ASN A CA 1
ATOM 1297 C C . ASN A 1 170 ? 6.692 0.613 -6.271 1.00 98.75 170 ASN A C 1
ATOM 1299 O O . ASN A 1 170 ? 7.138 -0.385 -5.701 1.00 98.75 170 ASN A O 1
ATOM 1303 N N . ALA A 1 171 ? 6.148 0.552 -7.490 1.00 98.50 171 ALA A N 1
ATOM 1304 C CA . ALA A 1 171 ? 6.019 -0.693 -8.242 1.00 98.50 171 ALA A CA 1
ATOM 1305 C C . ALA A 1 171 ? 7.386 -1.303 -8.591 1.00 98.50 171 ALA A C 1
ATOM 1307 O O . ALA A 1 171 ? 7.619 -2.486 -8.330 1.00 98.50 171 ALA A O 1
ATOM 1308 N N . VAL A 1 172 ? 8.322 -0.498 -9.112 1.00 98.06 172 VAL A N 1
ATOM 1309 C CA . VAL A 1 172 ? 9.673 -0.984 -9.435 1.00 98.06 172 VAL A CA 1
ATOM 1310 C C . VAL A 1 172 ? 10.452 -1.371 -8.176 1.00 98.06 172 VAL A C 1
ATOM 1312 O O . VAL A 1 172 ? 11.193 -2.350 -8.199 1.00 98.06 172 VAL A O 1
ATOM 1315 N N . GLU A 1 173 ? 10.247 -0.674 -7.052 1.00 98.31 173 GLU A N 1
ATOM 1316 C CA . GLU A 1 173 ? 10.842 -1.059 -5.770 1.00 98.31 173 GLU A CA 1
ATOM 1317 C C . GLU A 1 173 ? 10.318 -2.417 -5.286 1.00 98.31 173 GLU A C 1
ATOM 1319 O O . GLU A 1 173 ? 11.114 -3.275 -4.902 1.00 98.31 173 GLU A O 1
ATOM 1324 N N . ALA A 1 174 ? 9.002 -2.651 -5.352 1.00 98.06 174 ALA A N 1
ATOM 1325 C CA . ALA A 1 174 ? 8.416 -3.944 -5.005 1.00 98.06 174 ALA A CA 1
ATOM 1326 C C . ALA A 1 174 ? 8.977 -5.069 -5.887 1.00 98.06 174 ALA A C 1
ATOM 1328 O O . ALA A 1 174 ? 9.426 -6.093 -5.369 1.00 98.06 174 ALA A O 1
ATOM 1329 N N . ILE A 1 175 ? 9.030 -4.862 -7.206 1.00 96.75 175 ILE A N 1
ATOM 1330 C CA . ILE A 1 175 ? 9.580 -5.842 -8.151 1.00 96.75 175 ILE A CA 1
ATOM 1331 C C . ILE A 1 175 ? 11.059 -6.122 -7.866 1.00 96.75 175 ILE A C 1
ATOM 1333 O O . ILE A 1 175 ? 11.446 -7.290 -7.796 1.00 96.75 175 ILE A O 1
ATOM 1337 N N . ALA A 1 176 ? 11.872 -5.090 -7.621 1.00 95.12 176 ALA A N 1
ATOM 1338 C CA . ALA A 1 176 ? 13.282 -5.251 -7.268 1.00 95.12 176 ALA A CA 1
ATOM 1339 C C . ALA A 1 176 ? 13.459 -6.147 -6.029 1.00 95.12 176 ALA A C 1
ATOM 1341 O O . ALA A 1 176 ? 14.320 -7.029 -6.011 1.00 95.12 176 ALA A O 1
ATOM 1342 N N . GLN A 1 177 ? 12.611 -5.973 -5.007 1.00 95.25 177 GLN A N 1
ATOM 1343 C CA . GLN A 1 177 ? 12.635 -6.812 -3.804 1.00 95.25 177 GLN A CA 1
ATOM 1344 C C . GLN A 1 177 ? 12.234 -8.265 -4.091 1.00 95.25 177 GLN A C 1
ATOM 1346 O O . GLN A 1 177 ? 12.875 -9.196 -3.582 1.00 95.25 177 GLN A O 1
ATOM 1351 N N . LEU A 1 178 ? 11.195 -8.476 -4.906 1.00 94.12 178 LEU A N 1
ATOM 1352 C CA . LEU A 1 178 ? 10.710 -9.806 -5.286 1.00 94.12 178 LEU A CA 1
ATOM 1353 C C . LEU A 1 178 ? 11.724 -10.561 -6.157 1.00 94.12 178 LEU A C 1
ATOM 1355 O O . LEU A 1 178 ? 11.878 -11.771 -6.009 1.00 94.12 178 LEU A O 1
ATOM 1359 N N . MET A 1 179 ? 12.465 -9.858 -7.012 1.00 90.88 179 MET A N 1
ATOM 1360 C CA . MET A 1 179 ? 13.489 -10.419 -7.902 1.00 90.88 179 MET A CA 1
ATOM 1361 C C . MET A 1 179 ? 14.761 -10.919 -7.206 1.00 90.88 179 MET A C 1
ATOM 1363 O O . MET A 1 179 ? 15.593 -11.608 -7.815 1.00 90.88 179 MET A O 1
ATOM 1367 N N . LEU A 1 180 ? 14.924 -10.606 -5.921 1.00 87.75 180 LEU A N 1
ATOM 1368 C CA . LEU A 1 180 ? 15.930 -11.261 -5.088 1.00 87.75 180 LEU A CA 1
ATOM 1369 C C . LEU A 1 180 ? 15.627 -12.760 -4.907 1.00 87.75 180 LEU A C 1
ATOM 1371 O O . LEU A 1 180 ? 16.542 -13.513 -4.584 1.00 87.75 180 LEU A O 1
ATOM 1375 N N . ASP A 1 181 ? 14.382 -13.191 -5.138 1.00 83.75 181 ASP A N 1
ATOM 1376 C CA . ASP A 1 181 ? 14.015 -14.599 -5.282 1.00 83.75 181 ASP A CA 1
ATOM 1377 C C . ASP A 1 181 ? 14.144 -15.047 -6.750 1.00 83.75 181 ASP A C 1
ATOM 1379 O O . ASP A 1 181 ? 13.671 -14.382 -7.675 1.00 83.75 181 ASP A O 1
ATOM 1383 N N . TYR A 1 182 ? 14.796 -16.191 -6.967 1.00 78.88 182 TYR A N 1
ATOM 1384 C CA . TYR A 1 182 ? 15.083 -16.727 -8.297 1.00 78.88 182 TYR A CA 1
ATOM 1385 C C . TYR A 1 182 ? 13.802 -17.050 -9.075 1.00 78.88 182 TYR A C 1
ATOM 1387 O O . TYR A 1 182 ? 13.744 -16.785 -10.276 1.00 78.88 182 TYR A O 1
ATOM 1395 N N . GLN A 1 183 ? 12.766 -17.553 -8.394 1.00 77.50 183 GLN A N 1
ATOM 1396 C CA . GLN A 1 183 ? 11.502 -17.939 -9.029 1.00 77.50 183 GLN A CA 1
ATOM 1397 C C . GLN A 1 183 ? 10.772 -16.739 -9.657 1.00 77.50 183 GLN A C 1
ATOM 1399 O O . GLN A 1 183 ? 10.156 -16.868 -10.710 1.00 77.50 183 GLN A O 1
ATOM 1404 N N . THR A 1 184 ? 10.880 -15.549 -9.061 1.00 80.62 184 THR A N 1
ATOM 1405 C CA . THR A 1 184 ? 10.247 -14.329 -9.588 1.00 80.62 184 THR A CA 1
ATOM 1406 C C . THR A 1 184 ? 10.865 -13.900 -10.925 1.00 80.62 184 THR A C 1
ATOM 1408 O O . THR A 1 184 ? 10.181 -13.343 -11.782 1.00 80.62 184 THR A O 1
ATOM 1411 N N . ARG A 1 185 ? 12.160 -14.175 -11.143 1.00 81.75 185 ARG A N 1
ATOM 1412 C CA . ARG A 1 185 ? 12.890 -13.706 -12.335 1.00 81.75 185 ARG A CA 1
ATOM 1413 C C . ARG A 1 185 ? 12.355 -14.305 -13.632 1.00 81.75 185 ARG A C 1
ATOM 1415 O O . ARG A 1 185 ? 12.310 -13.603 -14.637 1.00 81.75 185 ARG A O 1
ATOM 1422 N N . SER A 1 186 ? 11.946 -15.577 -13.624 1.00 81.19 186 SER A N 1
ATOM 1423 C CA . SER A 1 186 ? 11.306 -16.188 -14.797 1.00 81.19 186 SER A CA 1
ATOM 1424 C C . SER A 1 186 ? 9.957 -15.540 -15.094 1.00 81.19 186 SER A C 1
ATOM 1426 O O . SER A 1 186 ? 9.665 -15.245 -16.249 1.00 81.19 186 SER A O 1
ATOM 1428 N N . ASN A 1 187 ? 9.188 -15.237 -14.049 1.00 83.25 187 ASN A N 1
ATOM 1429 C CA . ASN A 1 187 ? 7.820 -14.750 -14.176 1.00 83.25 187 ASN A CA 1
ATOM 1430 C C . ASN A 1 187 ? 7.758 -13.313 -14.724 1.00 83.25 187 ASN A C 1
ATOM 1432 O O . ASN A 1 187 ? 6.827 -12.982 -15.448 1.00 83.25 187 ASN A O 1
ATOM 1436 N N . ILE A 1 188 ? 8.761 -12.466 -14.450 1.00 85.19 188 ILE A N 1
ATOM 1437 C CA . ILE A 1 188 ? 8.842 -11.111 -15.037 1.00 85.19 188 ILE A CA 1
ATOM 1438 C C . ILE A 1 188 ? 8.830 -11.149 -16.566 1.00 85.19 188 ILE A C 1
ATOM 1440 O O . ILE A 1 188 ? 8.210 -10.296 -17.199 1.00 85.19 188 ILE A O 1
ATOM 1444 N N . ARG A 1 189 ? 9.497 -12.137 -17.171 1.00 82.94 189 ARG A N 1
ATOM 1445 C CA . ARG A 1 189 ? 9.478 -12.310 -18.626 1.00 82.94 189 ARG A CA 1
ATOM 1446 C C . ARG A 1 189 ? 8.095 -12.733 -19.112 1.00 82.94 189 ARG A C 1
ATOM 1448 O O . ARG A 1 189 ? 7.659 -12.254 -20.149 1.00 82.94 189 ARG A O 1
ATOM 1455 N N . ASP A 1 190 ? 7.439 -13.620 -18.375 1.00 86.44 190 ASP A N 1
ATOM 1456 C CA . ASP A 1 190 ? 6.148 -14.186 -18.768 1.00 86.44 190 ASP A CA 1
ATOM 1457 C C . ASP A 1 190 ? 5.008 -13.149 -18.681 1.00 86.44 190 ASP A C 1
ATOM 1459 O O . ASP A 1 190 ? 4.022 -13.271 -19.400 1.00 86.44 190 ASP A O 1
ATOM 1463 N N . PHE A 1 191 ? 5.176 -12.095 -17.872 1.00 88.56 191 PHE A N 1
ATOM 1464 C CA . PHE A 1 191 ? 4.264 -10.945 -17.783 1.00 88.56 191 PHE A CA 1
ATOM 1465 C C . PHE A 1 191 ? 4.709 -9.725 -18.608 1.00 88.56 191 PHE A C 1
ATOM 1467 O O . PHE A 1 191 ? 4.277 -8.609 -18.330 1.00 88.56 191 PHE A O 1
ATOM 1474 N N . ASP A 1 192 ? 5.607 -9.901 -19.584 1.00 89.81 192 ASP A N 1
ATOM 1475 C CA . ASP A 1 192 ? 6.128 -8.822 -20.440 1.00 89.81 192 ASP A CA 1
ATOM 1476 C C . ASP A 1 192 ? 6.761 -7.639 -19.669 1.00 89.81 192 ASP A C 1
ATOM 1478 O O . ASP A 1 192 ? 6.860 -6.520 -20.176 1.00 89.81 192 ASP A O 1
ATOM 1482 N N . GLY A 1 193 ? 7.263 -7.874 -18.451 1.00 90.50 193 GLY A N 1
ATOM 1483 C CA . GLY A 1 193 ? 7.775 -6.826 -17.562 1.00 90.50 193 GLY A CA 1
ATOM 1484 C C . GLY A 1 193 ? 9.128 -6.234 -17.967 1.00 90.50 193 GLY A C 1
ATOM 1485 O O . GLY A 1 193 ? 9.466 -5.128 -17.552 1.00 90.50 193 GLY A O 1
ATOM 1486 N N . LEU A 1 194 ? 9.897 -6.911 -18.826 1.00 91.69 194 LEU A N 1
ATOM 1487 C CA . LEU A 1 194 ? 11.219 -6.430 -19.252 1.00 91.69 194 LEU A CA 1
ATOM 1488 C C . LEU A 1 194 ? 11.147 -5.113 -20.036 1.00 91.69 194 LEU A C 1
ATOM 1490 O O . LEU A 1 194 ? 11.964 -4.221 -19.817 1.00 91.69 194 LEU A O 1
ATOM 1494 N N . ALA A 1 195 ? 10.181 -4.981 -20.947 1.00 93.94 195 ALA A N 1
ATOM 1495 C CA . ALA A 1 195 ? 10.029 -3.782 -21.767 1.00 93.94 195 ALA A CA 1
ATOM 1496 C C . ALA A 1 195 ? 9.730 -2.518 -20.932 1.00 93.94 195 ALA A C 1
ATOM 1498 O O . ALA A 1 195 ? 10.483 -1.549 -21.070 1.00 93.94 195 ALA A O 1
ATOM 1499 N N . PRO A 1 196 ? 8.718 -2.495 -20.037 1.00 95.44 196 PRO A N 1
ATOM 1500 C CA . PRO A 1 196 ? 8.477 -1.328 -19.196 1.00 95.44 196 PRO A CA 1
ATOM 1501 C C . PRO A 1 196 ? 9.644 -1.049 -18.239 1.00 95.44 196 PRO A C 1
ATOM 1503 O O . PRO A 1 196 ? 10.002 0.111 -18.067 1.00 95.44 196 PRO A O 1
ATOM 1506 N N . MET A 1 197 ? 10.316 -2.068 -17.685 1.00 94.00 197 MET A N 1
ATOM 1507 C CA . MET A 1 197 ? 11.500 -1.855 -16.834 1.00 94.00 197 MET A CA 1
ATOM 1508 C C . MET A 1 197 ? 12.662 -1.185 -17.580 1.00 94.00 197 MET A C 1
ATOM 1510 O O . MET A 1 197 ? 13.305 -0.287 -17.038 1.00 94.00 197 MET A O 1
ATOM 1514 N N . LEU A 1 198 ? 12.919 -1.578 -18.832 1.00 95.44 198 LEU A N 1
ATOM 1515 C CA . LEU A 1 198 ? 13.920 -0.919 -19.675 1.00 95.44 198 LEU A CA 1
ATOM 1516 C C . LEU A 1 198 ? 13.535 0.527 -20.006 1.00 95.44 198 LEU A C 1
ATOM 1518 O O . LEU A 1 198 ? 14.417 1.379 -20.113 1.00 95.44 198 LEU A O 1
ATOM 1522 N N . GLU A 1 199 ? 12.242 0.825 -20.147 1.00 96.94 199 GLU A N 1
ATOM 1523 C CA . GLU A 1 199 ? 11.780 2.198 -20.362 1.00 96.94 199 GLU A CA 1
ATOM 1524 C C . GLU A 1 199 ? 12.022 3.074 -19.125 1.00 96.94 199 GLU A C 1
ATOM 1526 O O . GLU A 1 199 ? 12.466 4.215 -19.256 1.00 96.94 199 GLU A O 1
ATOM 1531 N N . LEU A 1 200 ? 11.859 2.522 -17.916 1.00 97.19 200 LEU A N 1
ATOM 1532 C CA . LEU A 1 200 ? 12.140 3.229 -16.661 1.00 97.19 200 LEU A CA 1
ATOM 1533 C C . LEU A 1 200 ? 13.610 3.656 -16.502 1.00 97.19 200 LEU A C 1
ATOM 1535 O O . LEU A 1 200 ? 13.881 4.632 -15.800 1.00 97.19 200 LEU A O 1
ATOM 1539 N N . LEU A 1 201 ? 14.561 3.014 -17.193 1.00 96.88 201 LEU A N 1
ATOM 1540 C CA . LEU A 1 201 ? 15.960 3.473 -17.236 1.00 96.88 201 LEU A CA 1
ATOM 1541 C C . LEU A 1 201 ? 16.118 4.865 -17.869 1.00 96.88 201 LEU A C 1
ATOM 1543 O O . LEU A 1 201 ? 17.142 5.514 -17.666 1.00 96.88 201 LEU A O 1
ATOM 1547 N N . LYS A 1 202 ? 15.119 5.328 -18.629 1.00 96.56 202 LYS A N 1
ATOM 1548 C CA . LYS A 1 202 ? 15.088 6.657 -19.254 1.00 96.56 202 LYS A CA 1
ATOM 1549 C C . LYS A 1 202 ? 14.311 7.691 -18.432 1.00 96.56 202 LYS A C 1
ATOM 1551 O O . LYS A 1 202 ? 14.225 8.837 -18.860 1.00 96.56 202 LYS A O 1
ATOM 1556 N N . SER A 1 203 ? 13.744 7.305 -17.284 1.00 97.25 203 SER A N 1
ATOM 1557 C CA . SER A 1 203 ? 12.956 8.192 -16.415 1.00 97.25 203 SER A CA 1
ATOM 1558 C C . SER A 1 203 ? 13.748 9.440 -16.021 1.00 97.25 203 SER A C 1
ATOM 1560 O O . SER A 1 203 ? 14.933 9.342 -15.742 1.00 97.25 203 SER A O 1
ATOM 1562 N N . GLU A 1 204 ? 13.132 10.615 -15.930 1.00 97.19 204 GLU A N 1
ATOM 1563 C CA . GLU A 1 204 ? 13.818 11.815 -15.420 1.00 97.19 204 GLU A CA 1
ATOM 1564 C C . GLU A 1 204 ? 14.093 11.758 -13.903 1.00 97.19 204 GLU A C 1
ATOM 1566 O O . GLU A 1 204 ? 14.929 12.498 -13.379 1.00 97.19 204 GLU A O 1
ATOM 1571 N N . TYR A 1 205 ? 13.438 10.834 -13.195 1.00 97.75 205 TYR A N 1
ATOM 1572 C CA . TYR A 1 205 ? 13.596 10.634 -11.761 1.00 97.75 205 TYR A CA 1
ATOM 1573 C C . TYR A 1 205 ? 14.716 9.629 -11.475 1.00 97.75 205 TYR A C 1
ATOM 1575 O O . TYR A 1 205 ? 14.571 8.419 -11.665 1.00 97.75 205 TYR A O 1
ATOM 1583 N N . ALA A 1 206 ? 15.833 10.117 -10.930 1.00 97.50 206 ALA A N 1
ATOM 1584 C CA . ALA A 1 206 ? 17.018 9.301 -10.647 1.00 97.50 206 ALA A CA 1
ATOM 1585 C C . ALA A 1 206 ? 16.737 8.079 -9.749 1.00 97.50 206 ALA A C 1
ATOM 1587 O O . ALA A 1 206 ? 17.380 7.039 -9.893 1.00 97.50 206 ALA A O 1
ATOM 1588 N N . ILE A 1 207 ? 15.775 8.182 -8.825 1.00 97.25 207 ILE A N 1
ATOM 1589 C CA . ILE A 1 207 ? 15.388 7.056 -7.967 1.00 97.25 207 ILE A CA 1
ATOM 1590 C C . ILE A 1 207 ? 14.731 5.924 -8.768 1.00 97.25 207 ILE A C 1
ATOM 1592 O O . ILE A 1 207 ? 15.070 4.764 -8.550 1.00 97.25 207 ILE A O 1
ATOM 1596 N N . ILE A 1 208 ? 13.870 6.254 -9.735 1.00 98.00 208 ILE A N 1
ATOM 1597 C CA . ILE A 1 208 ? 13.207 5.282 -10.612 1.00 98.00 208 ILE A CA 1
ATOM 1598 C C . ILE A 1 208 ? 14.245 4.605 -11.506 1.00 98.00 208 ILE A C 1
ATOM 1600 O O . ILE A 1 208 ? 14.293 3.377 -11.550 1.00 98.00 208 ILE A O 1
ATOM 1604 N N . GLN A 1 209 ? 15.142 5.382 -12.127 1.00 97.38 209 GLN A N 1
ATOM 1605 C CA . GLN A 1 209 ? 16.243 4.832 -12.929 1.00 97.38 209 GLN A CA 1
ATOM 1606 C C . GLN A 1 209 ? 17.104 3.852 -12.120 1.00 97.38 209 GLN A C 1
ATOM 1608 O O . GLN A 1 209 ? 17.417 2.756 -12.582 1.00 97.38 209 GLN A O 1
ATOM 1613 N N . LYS A 1 210 ? 17.486 4.238 -10.894 1.00 96.56 210 LYS A N 1
ATOM 1614 C CA . LYS A 1 210 ? 18.313 3.407 -10.013 1.00 96.56 210 LYS A CA 1
ATOM 1615 C C . LYS A 1 210 ? 17.606 2.106 -9.636 1.00 96.56 210 LYS A C 1
ATOM 1617 O O . LYS A 1 210 ? 18.244 1.059 -9.638 1.00 96.56 210 LYS 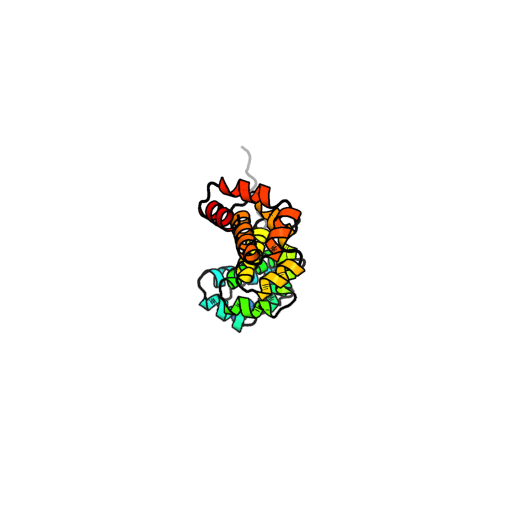A O 1
ATOM 1622 N N . LEU A 1 211 ? 16.323 2.165 -9.285 1.00 96.19 211 LEU A N 1
ATOM 1623 C CA . LEU A 1 211 ? 15.549 0.976 -8.929 1.00 96.19 211 LEU A CA 1
ATOM 1624 C C . LEU A 1 211 ? 15.353 0.052 -10.135 1.00 96.19 211 LEU A C 1
ATOM 1626 O O . LEU A 1 211 ? 15.533 -1.153 -9.995 1.00 96.19 211 LEU A O 1
ATOM 1630 N N . ALA A 1 212 ? 15.079 0.609 -11.316 1.00 95.19 212 ALA A N 1
ATOM 1631 C CA . ALA A 1 212 ? 15.001 -0.156 -12.557 1.00 95.19 212 ALA A CA 1
ATOM 1632 C C . ALA A 1 212 ? 16.329 -0.861 -12.871 1.00 95.19 212 ALA A C 1
ATOM 1634 O O . ALA A 1 212 ? 16.326 -2.039 -13.206 1.00 95.19 212 ALA A O 1
ATOM 1635 N N . LEU A 1 213 ? 17.467 -0.183 -12.676 1.00 93.75 213 LEU A N 1
ATOM 1636 C CA . LEU A 1 213 ? 18.792 -0.785 -12.838 1.00 93.75 213 LEU A CA 1
ATOM 1637 C C . LEU A 1 213 ? 19.058 -1.918 -11.836 1.00 93.75 213 LEU A C 1
ATOM 1639 O O . LEU A 1 213 ? 19.699 -2.897 -12.188 1.00 93.75 213 LEU A O 1
ATOM 1643 N N . LEU A 1 214 ? 18.595 -1.788 -10.589 1.00 90.31 214 LEU A N 1
ATOM 1644 C CA . LEU A 1 214 ? 18.731 -2.845 -9.575 1.00 90.31 214 LEU A CA 1
ATOM 1645 C C . LEU A 1 214 ? 17.856 -4.067 -9.872 1.00 90.31 214 LEU A C 1
ATOM 1647 O O . LEU A 1 214 ? 18.148 -5.161 -9.392 1.00 90.31 214 LEU A O 1
ATOM 1651 N N . ALA A 1 215 ? 16.772 -3.857 -10.609 1.00 88.25 215 ALA A N 1
ATOM 1652 C CA . ALA A 1 215 ? 15.813 -4.878 -10.978 1.00 88.25 215 ALA A CA 1
ATOM 1653 C C . ALA A 1 215 ? 16.090 -5.486 -12.367 1.00 88.25 215 ALA A C 1
ATOM 1655 O O . ALA A 1 215 ? 15.284 -6.270 -12.841 1.00 88.25 215 ALA A O 1
ATOM 1656 N N . LEU A 1 216 ? 17.194 -5.159 -13.039 1.00 86.25 216 LEU A N 1
ATOM 1657 C CA . LEU A 1 216 ? 17.619 -5.796 -14.296 1.00 86.25 216 LEU A CA 1
ATOM 1658 C C . LEU A 1 216 ? 18.867 -6.653 -14.058 1.00 86.25 216 LEU A C 1
ATOM 1660 O O . LEU A 1 216 ? 18.932 -7.756 -14.645 1.00 86.25 216 LEU A O 1
#

Mean predicted aligned error: 7.23 Å

Nearest PDB structures (foldseek):
  5mfm-assembly5_E  TM=8.271E-01  e=1.15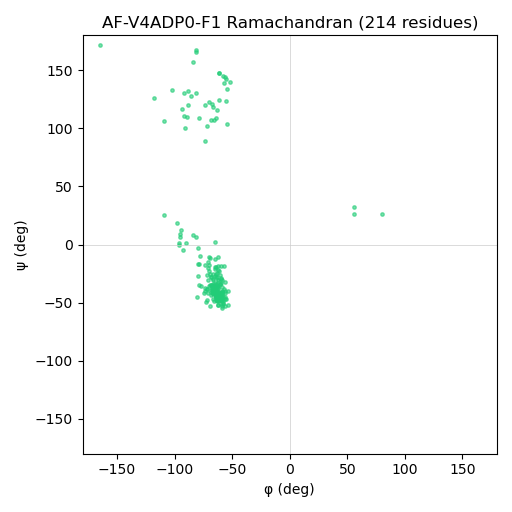4E-08  synthetic construct
  5mfd-assembly2_C  TM=8.450E-01  e=2.567E-08  synthetic construct
  6s9o-assembly1_A  TM=8.010E-01  e=2.567E-08  synthetic construct
  3tx7-assembly1_A  TM=5.566E-01  e=1.272E-06  Homo sapiens
  8eic-assembly1_A  TM=5.472E-01  e=4.529E-06  Homo sapiens

Sequence (216 aa):
MGKKVKKDEKAPPEDVFDTLLVESRQAATVVLMLSSPEEDVQAKACEAIYKFVDKCDENKKTLMDLGAIEALLKLMAGEDRISRRNACMALSTMCANSDVRKYLRKREESIPTLVALLSPEEDAVVHEFAALGLSALAQEFTSKVAINESNGLEPLVRCLSSNDPDVQKNAVEAIAQLMLDYQTRSNIRDFDGLAPMLELLKSEYAIIQKLALLAL

Secondary structure (DSSP, 8-state):
-PPPPP---PPPPTT---------SSHHHHHHHTT-S-HHHHHHHHHHHHHHHTT-HHHHHHHHHTTHHHHHHHHHTSS-HHHHHHHHHHHHHHTTSHHHHHHHTT-TTHHHHHHHTTSTTS-HHHHHHHHHHHHHHTTSHHHHHHHHHTT-HHHHHHHTT-S-HHHHHHHHHHHHHHTTSHHHHHHHHHTTTHHHHHHHTT-S-HHHHHHHHHT-

Organism: Lottia gigantea (NCBI:txid225164)